Protein AF-A0A3D1UBB8-F1 (afdb_monomer_lite)

Structure (mmCIF, N/CA/C/O backbone):
data_AF-A0A3D1UBB8-F1
#
_entry.id   AF-A0A3D1UBB8-F1
#
loop_
_atom_site.group_PDB
_atom_site.id
_atom_site.type_symbol
_atom_site.label_atom_id
_atom_site.label_alt_id
_atom_site.label_comp_id
_atom_site.label_asym_id
_atom_site.label_entity_id
_atom_site.label_seq_id
_atom_site.pdbx_PDB_ins_code
_atom_site.Cartn_x
_atom_site.Cartn_y
_atom_site.Cartn_z
_atom_site.occupancy
_atom_site.B_iso_or_equiv
_atom_site.auth_seq_id
_atom_site.auth_comp_id
_atom_site.auth_asym_id
_atom_site.auth_atom_id
_atom_site.pdbx_PDB_model_num
ATOM 1 N N . MET A 1 1 ? 11.678 -1.679 20.588 1.00 32.50 1 MET A N 1
ATOM 2 C CA . MET A 1 1 ? 11.379 -2.758 19.626 1.00 32.50 1 MET A CA 1
ATOM 3 C C . MET A 1 1 ? 9.867 -2.866 19.534 1.00 32.50 1 MET A C 1
ATOM 5 O O . MET A 1 1 ? 9.251 -3.330 20.477 1.00 32.50 1 MET A O 1
ATOM 9 N N . LEU A 1 2 ? 9.284 -2.320 18.473 1.00 38.62 2 LEU A N 1
ATOM 10 C CA . LEU A 1 2 ? 7.855 -2.323 18.130 1.00 38.62 2 LEU A CA 1
ATOM 11 C C . LEU A 1 2 ? 7.867 -2.782 16.659 1.00 38.62 2 LEU A C 1
ATOM 13 O O . LEU A 1 2 ? 8.593 -2.153 15.898 1.00 38.62 2 LEU A O 1
ATOM 17 N N . PHE A 1 3 ? 7.257 -3.839 16.133 1.00 49.62 3 PHE A N 1
ATOM 18 C CA . PHE A 1 3 ? 6.419 -4.955 16.569 1.00 49.62 3 PHE A CA 1
ATOM 19 C C . PHE A 1 3 ? 6.663 -6.087 15.542 1.00 49.62 3 PHE A C 1
ATOM 21 O O . PHE A 1 3 ? 7.122 -5.807 14.434 1.00 49.62 3 PHE A O 1
ATOM 28 N N . ALA A 1 4 ? 6.368 -7.350 15.860 1.00 52.12 4 ALA A N 1
ATOM 29 C CA . ALA A 1 4 ? 6.306 -8.401 14.840 1.00 52.12 4 ALA A CA 1
ATOM 30 C C . ALA A 1 4 ? 4.953 -8.292 14.114 1.00 52.12 4 ALA A C 1
ATOM 32 O O . ALA A 1 4 ? 3.946 -8.759 14.636 1.00 52.12 4 ALA A O 1
ATOM 33 N N . GLY A 1 5 ? 4.919 -7.614 12.963 1.00 70.00 5 GLY A N 1
ATOM 34 C CA . GLY A 1 5 ? 3.680 -7.366 12.225 1.00 70.00 5 GLY A CA 1
ATOM 35 C C . GLY A 1 5 ? 3.196 -8.572 11.419 1.00 70.00 5 GLY A C 1
ATOM 36 O O . GLY A 1 5 ? 3.991 -9.297 10.818 1.00 70.00 5 GLY A O 1
ATOM 37 N N . GLU A 1 6 ? 1.880 -8.791 11.388 1.00 92.88 6 GLU A N 1
ATOM 38 C CA . GLU A 1 6 ? 1.251 -9.786 10.511 1.00 92.88 6 GLU A CA 1
ATOM 39 C C . GLU A 1 6 ? 1.442 -9.358 9.047 1.00 92.88 6 GLU A C 1
ATOM 41 O O . GLU A 1 6 ? 1.037 -8.258 8.663 1.00 92.88 6 GLU A O 1
ATOM 46 N N . LYS A 1 7 ? 2.037 -10.233 8.224 1.00 95.38 7 LYS A N 1
ATOM 47 C CA . LYS A 1 7 ? 2.204 -10.004 6.782 1.00 95.38 7 LYS A CA 1
ATOM 48 C C . LYS A 1 7 ? 1.066 -10.640 5.992 1.00 95.38 7 LYS A C 1
ATOM 50 O O . LYS A 1 7 ? 0.840 -11.844 6.094 1.00 95.38 7 LYS A O 1
ATOM 55 N N . VAL A 1 8 ? 0.404 -9.845 5.156 1.00 97.44 8 VAL A N 1
ATOM 56 C CA . VAL A 1 8 ? -0.665 -10.283 4.246 1.00 97.44 8 VAL A CA 1
ATOM 57 C C . VAL A 1 8 ? -0.265 -9.937 2.814 1.00 97.44 8 VAL A C 1
ATOM 59 O O . VAL A 1 8 ? -0.190 -8.764 2.455 1.00 97.44 8 VAL A O 1
ATOM 62 N N . TYR A 1 9 ? 0.014 -10.947 1.989 1.00 98.06 9 TYR A N 1
ATOM 63 C CA . TYR A 1 9 ? 0.395 -10.744 0.587 1.00 98.06 9 TYR A CA 1
ATOM 64 C C . TYR A 1 9 ? -0.782 -10.246 -0.259 1.00 98.06 9 TYR A C 1
ATOM 66 O O . TYR A 1 9 ? -1.915 -10.693 -0.085 1.00 98.06 9 TYR A O 1
ATOM 74 N N . LEU A 1 10 ? -0.504 -9.327 -1.188 1.00 98.50 10 LEU A N 1
ATOM 75 C CA . LEU A 1 10 ? -1.538 -8.631 -1.963 1.00 98.50 10 LEU A CA 1
ATOM 76 C C . LEU A 1 10 ? -2.215 -9.506 -3.020 1.00 98.50 10 LEU A C 1
ATOM 78 O O . LEU A 1 10 ? -3.424 -9.412 -3.258 1.00 98.50 10 LEU A O 1
ATOM 82 N N . TRP A 1 11 ? -1.404 -10.322 -3.686 1.00 98.44 11 TRP A N 1
ATOM 83 C CA . TRP A 1 11 ? -1.784 -11.032 -4.897 1.00 98.44 11 TRP A CA 1
ATOM 84 C C . TRP A 1 11 ? -1.837 -12.537 -4.647 1.00 98.44 11 TRP A C 1
ATOM 86 O O . TRP A 1 11 ? -0.918 -13.081 -4.025 1.00 98.44 11 TRP A O 1
ATOM 96 N N . PRO A 1 12 ? -2.847 -13.243 -5.182 1.00 97.25 12 PRO A N 1
ATOM 97 C CA . PRO A 1 12 ? -2.800 -14.694 -5.254 1.00 97.25 12 PRO A CA 1
ATOM 98 C C . PRO A 1 12 ? -1.557 -15.164 -6.025 1.00 97.25 12 PRO A C 1
ATOM 100 O O . PRO A 1 12 ? -1.067 -14.485 -6.934 1.00 97.25 12 PRO A O 1
ATOM 103 N N . ALA A 1 13 ? -1.054 -16.350 -5.682 1.00 94.06 13 ALA A N 1
ATOM 104 C CA . ALA A 1 13 ? 0.141 -16.908 -6.309 1.00 94.06 13 ALA A CA 1
ATOM 105 C C . ALA A 1 13 ? 0.004 -16.953 -7.844 1.00 94.06 13 ALA A C 1
ATOM 107 O O . ALA A 1 13 ? -0.963 -17.492 -8.381 1.00 94.06 13 ALA A O 1
ATOM 108 N N . GLY A 1 14 ? 0.976 -16.365 -8.549 1.00 95.06 14 GLY A N 1
ATOM 109 C CA . GLY A 1 14 ? 1.004 -16.319 -10.016 1.00 95.06 14 GLY A CA 1
ATOM 110 C C . GLY A 1 14 ? -0.035 -15.395 -10.667 1.00 95.06 14 GLY A C 1
ATOM 111 O O . GLY A 1 14 ? -0.212 -15.462 -11.881 1.00 95.06 14 GLY A O 1
ATOM 112 N N . LYS A 1 15 ? -0.732 -14.553 -9.892 1.00 97.56 15 LYS A N 1
ATOM 113 C CA . LYS A 1 15 ? -1.775 -13.637 -10.389 1.00 97.56 15 LYS A CA 1
ATOM 114 C C . LYS A 1 15 ? -1.415 -12.151 -10.289 1.00 97.56 15 LYS A C 1
ATOM 116 O O . LYS A 1 15 ? -2.244 -11.312 -10.616 1.00 97.56 15 LYS A O 1
ATOM 121 N N . MET A 1 16 ? -0.204 -11.827 -9.838 1.00 97.88 16 ME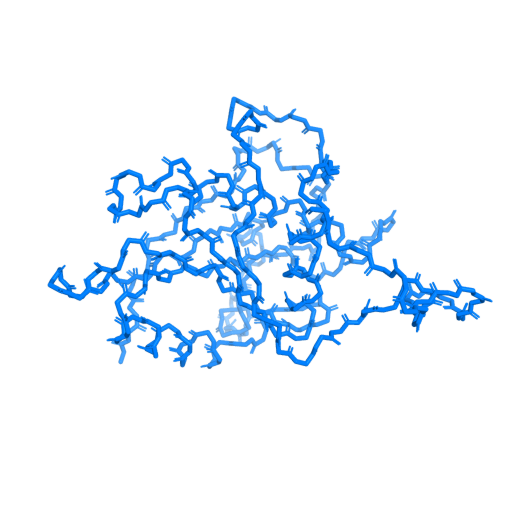T A N 1
ATOM 122 C CA . MET A 1 16 ? 0.282 -10.448 -9.763 1.00 97.88 16 MET A CA 1
ATOM 123 C C . MET A 1 16 ? 0.412 -9.847 -11.177 1.00 97.88 16 MET A C 1
ATOM 125 O O . MET A 1 16 ? 1.164 -10.409 -11.981 1.00 97.88 16 MET A O 1
ATOM 129 N N . PRO A 1 17 ? -0.294 -8.745 -11.496 1.00 97.94 17 PRO A N 1
ATOM 130 C CA . PRO A 1 17 ? -0.178 -8.070 -12.789 1.00 97.94 17 PRO A CA 1
ATOM 131 C C . PRO A 1 17 ? 1.222 -7.482 -12.967 1.00 97.94 17 PRO A C 1
ATOM 133 O O . PRO A 1 17 ? 1.893 -7.179 -11.982 1.00 97.94 17 PRO A O 1
ATOM 136 N N . ASP A 1 18 ? 1.679 -7.370 -14.215 1.00 97.81 18 ASP A N 1
ATOM 137 C CA . ASP A 1 18 ? 2.933 -6.694 -14.582 1.00 97.81 18 ASP A CA 1
ATOM 138 C C . ASP A 1 18 ? 4.154 -7.096 -13.732 1.00 97.81 18 ASP A C 1
ATOM 140 O O . ASP A 1 18 ? 5.036 -6.293 -13.425 1.00 97.81 18 ASP A O 1
ATOM 144 N N . ALA A 1 19 ? 4.209 -8.367 -13.319 1.00 97.75 19 ALA A N 1
ATOM 145 C CA . ALA A 1 19 ? 5.294 -8.894 -12.508 1.00 97.75 19 ALA A CA 1
ATOM 146 C C . ALA A 1 19 ? 6.618 -8.850 -13.285 1.00 97.75 19 ALA A C 1
ATOM 148 O O . ALA A 1 19 ? 6.750 -9.470 -14.342 1.00 97.75 19 ALA A O 1
ATOM 149 N N . GLN A 1 20 ? 7.621 -8.157 -12.739 1.00 97.88 20 GLN A N 1
ATOM 150 C CA . GLN A 1 20 ? 8.952 -8.084 -13.341 1.00 97.88 20 GLN A CA 1
ATOM 151 C C . GLN A 1 20 ? 10.013 -8.679 -12.403 1.00 97.88 20 GLN A C 1
ATOM 153 O O . GLN A 1 20 ? 10.036 -8.356 -11.214 1.00 97.88 20 GLN A O 1
ATOM 158 N N . PRO A 1 21 ? 10.927 -9.527 -12.911 1.00 96.62 21 PRO A N 1
ATOM 159 C CA . PRO A 1 21 ? 11.865 -10.284 -12.078 1.00 96.62 21 PRO A CA 1
ATOM 160 C C . PRO A 1 21 ? 12.901 -9.414 -11.355 1.00 96.62 21 PRO A C 1
ATOM 162 O O . PRO A 1 21 ? 13.512 -9.869 -10.393 1.00 96.62 21 PRO A O 1
ATOM 165 N N . HIS A 1 22 ? 13.125 -8.170 -11.794 1.00 97.44 22 HIS A N 1
ATOM 166 C CA . HIS A 1 22 ? 14.039 -7.250 -11.109 1.00 97.44 22 HIS A CA 1
ATOM 167 C C . HIS A 1 22 ? 13.395 -6.540 -9.912 1.00 97.44 22 HIS A C 1
ATOM 169 O O . HIS A 1 22 ? 14.124 -5.945 -9.123 1.00 97.44 22 HIS A O 1
ATOM 175 N N . GLN A 1 23 ? 12.068 -6.596 -9.767 1.00 98.56 23 GLN A N 1
ATOM 176 C CA . GLN A 1 23 ? 11.361 -5.960 -8.658 1.00 98.56 23 GLN A CA 1
ATOM 177 C C . GLN A 1 23 ? 11.328 -6.864 -7.423 1.00 98.56 23 GLN A C 1
ATOM 179 O O . GLN A 1 23 ? 11.289 -8.093 -7.506 1.00 98.56 23 GLN A O 1
ATOM 184 N N . ILE A 1 24 ? 11.343 -6.226 -6.263 1.00 98.62 24 ILE A N 1
ATOM 185 C CA . ILE A 1 24 ? 11.155 -6.787 -4.933 1.00 98.62 24 ILE A CA 1
ATOM 186 C C . ILE A 1 24 ? 10.122 -5.950 -4.173 1.00 98.62 24 ILE A C 1
ATOM 188 O O . ILE A 1 24 ? 9.829 -4.808 -4.516 1.00 98.62 24 ILE A O 1
ATOM 192 N N . ALA A 1 25 ? 9.621 -6.505 -3.086 1.00 98.31 25 ALA A N 1
ATOM 193 C CA . ALA A 1 25 ? 8.866 -5.822 -2.061 1.00 98.31 25 ALA A CA 1
ATOM 194 C C . ALA A 1 25 ? 9.591 -6.027 -0.729 1.00 98.31 25 ALA A C 1
ATOM 196 O O . ALA A 1 25 ? 9.385 -7.008 -0.011 1.00 98.31 25 ALA A O 1
ATOM 197 N N . ALA A 1 26 ? 10.495 -5.104 -0.420 1.00 98.19 26 ALA A N 1
ATOM 198 C CA . ALA A 1 26 ? 11.205 -5.074 0.846 1.00 98.19 26 ALA A CA 1
ATOM 199 C C . ALA A 1 26 ? 11.593 -3.637 1.194 1.00 98.19 26 ALA A C 1
ATOM 201 O O . ALA A 1 26 ? 11.950 -2.842 0.323 1.00 98.19 26 ALA A O 1
ATOM 202 N N . MET A 1 27 ? 11.542 -3.330 2.486 1.00 98.12 27 MET A N 1
ATOM 203 C CA . MET A 1 27 ? 12.120 -2.111 3.038 1.00 98.12 27 MET A CA 1
ATOM 204 C C . MET A 1 27 ? 13.656 -2.199 3.009 1.00 98.12 27 MET A C 1
ATOM 206 O O . MET A 1 27 ? 14.224 -3.294 2.988 1.00 98.12 27 MET A O 1
ATOM 210 N N . THR A 1 28 ? 14.356 -1.062 2.982 1.00 97.56 28 THR A N 1
ATOM 211 C CA . THR A 1 28 ? 15.826 -1.043 2.830 1.00 97.56 28 THR A CA 1
ATOM 212 C C . THR A 1 28 ? 16.591 -1.668 3.996 1.00 97.56 28 THR A C 1
ATOM 214 O O . THR A 1 28 ? 17.723 -2.104 3.806 1.00 97.56 28 THR A O 1
ATOM 217 N N . ASP A 1 29 ? 16.007 -1.723 5.192 1.00 96.31 29 ASP A N 1
ATOM 218 C CA . ASP A 1 29 ? 16.591 -2.425 6.341 1.00 96.31 29 ASP A CA 1
ATOM 219 C C . ASP A 1 29 ? 16.592 -3.949 6.163 1.00 96.31 29 ASP A C 1
ATOM 221 O O . ASP A 1 29 ? 17.484 -4.614 6.682 1.00 96.31 29 ASP A O 1
ATOM 225 N N . GLU A 1 30 ? 15.638 -4.499 5.410 1.00 96.56 30 GLU A N 1
ATOM 226 C CA . GLU A 1 30 ? 15.622 -5.905 5.000 1.00 96.56 30 GLU A CA 1
ATOM 227 C C . GLU A 1 30 ? 16.500 -6.127 3.763 1.00 96.56 30 GLU A C 1
ATOM 229 O O . GLU A 1 30 ? 17.399 -6.967 3.782 1.00 96.56 30 GLU A O 1
ATOM 234 N N . ALA A 1 31 ? 16.296 -5.330 2.709 1.00 96.56 31 ALA A N 1
ATOM 235 C CA . ALA A 1 31 ? 17.020 -5.465 1.442 1.00 96.56 31 ALA A CA 1
ATOM 236 C C . ALA A 1 31 ? 18.535 -5.220 1.575 1.00 96.56 31 ALA A C 1
ATOM 238 O O . ALA A 1 31 ? 19.319 -5.712 0.766 1.00 96.56 31 ALA A O 1
ATOM 239 N N . GLY A 1 32 ? 18.955 -4.465 2.594 1.00 95.25 32 GLY A N 1
ATOM 240 C CA . GLY A 1 32 ? 20.359 -4.191 2.896 1.00 95.25 32 GLY A CA 1
ATOM 241 C C . GLY A 1 32 ? 21.071 -5.276 3.713 1.00 95.25 32 GLY A C 1
ATOM 242 O O . GLY A 1 32 ? 22.269 -5.138 3.965 1.00 95.25 32 GLY A O 1
ATOM 243 N N . LYS A 1 33 ? 20.382 -6.337 4.159 1.00 96.69 33 LYS A N 1
ATOM 244 C CA . LYS A 1 33 ? 20.998 -7.385 4.992 1.00 96.69 33 LYS A CA 1
ATOM 245 C C . LYS A 1 33 ? 21.969 -8.260 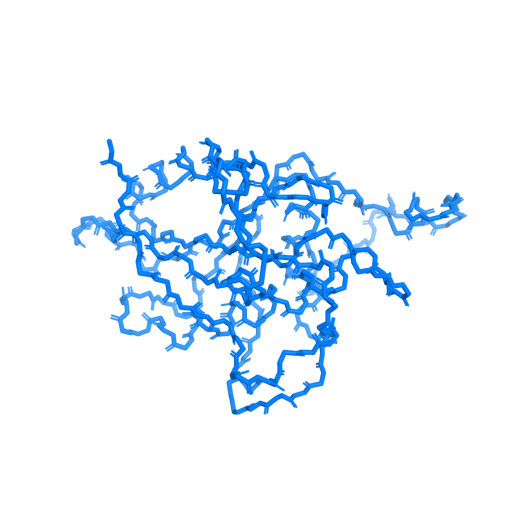4.188 1.00 96.69 33 LYS A C 1
ATOM 247 O O . LYS A 1 33 ? 21.666 -8.643 3.055 1.00 96.69 33 LYS A O 1
ATOM 252 N N . PRO A 1 34 ? 23.114 -8.665 4.775 1.00 97.12 34 PRO A N 1
ATOM 253 C CA . PRO A 1 34 ? 23.970 -9.683 4.177 1.00 97.12 34 PRO A CA 1
ATOM 254 C C . PRO A 1 34 ? 23.187 -10.969 3.897 1.00 97.12 34 PRO A C 1
ATOM 256 O O . PRO A 1 34 ? 22.493 -11.482 4.773 1.00 97.12 34 PRO A O 1
ATOM 259 N N . GLY A 1 35 ? 23.313 -11.497 2.679 1.00 95.62 35 GLY A N 1
ATOM 260 C CA . GLY A 1 35 ? 22.606 -12.712 2.268 1.00 95.62 35 GLY A CA 1
ATOM 261 C C . GLY A 1 35 ? 21.136 -12.506 1.890 1.00 95.62 35 GLY A C 1
ATOM 262 O O . GLY A 1 35 ? 20.429 -13.501 1.753 1.00 95.62 35 GLY A O 1
ATOM 263 N N . PHE A 1 36 ? 20.677 -11.261 1.703 1.00 97.12 36 PHE A N 1
ATOM 264 C CA . PHE A 1 36 ? 19.346 -10.975 1.166 1.00 97.12 36 PHE A CA 1
ATOM 265 C C . PHE A 1 36 ? 19.108 -11.713 -0.161 1.00 97.12 36 PHE A C 1
ATOM 267 O O . PHE A 1 36 ? 19.914 -11.637 -1.093 1.00 97.12 36 PHE A O 1
ATOM 274 N N . LYS A 1 37 ? 17.978 -12.418 -0.255 1.00 96.81 37 LYS A N 1
ATOM 275 C CA . LYS A 1 37 ? 17.596 -13.206 -1.429 1.00 96.81 37 LYS A CA 1
ATOM 276 C C . LYS A 1 37 ? 16.391 -12.582 -2.107 1.00 96.81 37 LYS A C 1
ATOM 278 O O . LYS A 1 37 ? 15.254 -12.847 -1.738 1.00 96.81 37 LYS A O 1
ATOM 283 N N . ALA A 1 38 ? 16.638 -11.793 -3.144 1.00 95.56 38 ALA A N 1
ATOM 284 C CA . ALA A 1 38 ? 15.592 -11.053 -3.845 1.00 95.56 38 ALA A CA 1
ATOM 285 C C . ALA A 1 38 ? 14.406 -11.927 -4.322 1.00 95.56 38 ALA A C 1
ATOM 287 O O . ALA A 1 38 ? 13.265 -11.468 -4.304 1.00 95.56 38 ALA A O 1
ATOM 288 N N . ASP A 1 39 ? 14.648 -13.192 -4.686 1.00 95.38 39 ASP A N 1
ATOM 289 C CA . ASP A 1 39 ? 13.601 -14.131 -5.124 1.00 95.38 39 ASP A CA 1
ATOM 290 C C . ASP A 1 39 ? 12.589 -14.501 -4.030 1.00 95.38 39 ASP A C 1
ATOM 292 O O . ASP A 1 39 ? 11.443 -14.817 -4.344 1.00 95.38 39 ASP A O 1
ATOM 296 N N . GLU A 1 40 ? 12.964 -14.399 -2.754 1.00 95.94 40 GLU A N 1
ATOM 297 C CA . GLU A 1 40 ? 12.063 -14.640 -1.618 1.00 95.94 40 GLU A CA 1
ATOM 298 C C . GLU A 1 40 ? 11.187 -13.405 -1.305 1.00 95.94 40 GLU A C 1
ATOM 300 O O . GLU A 1 40 ? 10.253 -13.486 -0.512 1.00 95.94 40 GLU A O 1
ATOM 305 N N . HIS A 1 41 ? 11.437 -12.270 -1.972 1.00 97.12 41 HIS A N 1
ATOM 306 C CA . HIS A 1 41 ? 10.782 -10.983 -1.721 1.00 97.12 41 HIS A CA 1
ATOM 307 C C . HIS A 1 41 ? 10.108 -10.404 -2.970 1.00 97.12 41 HIS A C 1
ATOM 309 O O . HIS A 1 41 ? 10.062 -9.192 -3.137 1.00 97.12 41 HIS A O 1
ATOM 315 N N . ARG A 1 42 ? 9.587 -11.233 -3.883 1.00 96.81 42 ARG A N 1
ATOM 316 C CA . ARG A 1 42 ? 8.914 -10.743 -5.108 1.00 96.81 42 ARG A CA 1
ATOM 317 C C . ARG A 1 42 ? 7.488 -10.245 -4.876 1.00 96.81 42 ARG A C 1
ATOM 319 O O . ARG A 1 42 ? 7.011 -9.404 -5.632 1.00 96.81 42 ARG A O 1
ATOM 326 N N . ALA A 1 43 ? 6.802 -10.787 -3.872 1.00 97.75 43 ALA A N 1
ATOM 327 C CA . ALA A 1 43 ? 5.390 -10.517 -3.638 1.00 97.75 43 ALA A CA 1
ATOM 328 C C . ALA A 1 43 ? 5.201 -9.322 -2.682 1.00 97.75 43 ALA A C 1
ATOM 330 O O . ALA A 1 43 ? 5.688 -9.384 -1.551 1.00 97.75 43 ALA A O 1
ATOM 331 N N . PRO A 1 44 ? 4.483 -8.260 -3.091 1.00 98.62 44 PRO A N 1
ATOM 332 C CA . PRO A 1 44 ? 4.136 -7.148 -2.217 1.00 98.62 44 PRO A CA 1
ATOM 333 C C . PRO A 1 44 ? 3.136 -7.574 -1.146 1.00 98.62 44 PRO A C 1
ATOM 335 O O . PRO A 1 44 ? 2.319 -8.480 -1.348 1.00 98.62 44 PRO A O 1
ATOM 338 N N . TYR A 1 45 ? 3.214 -6.920 0.009 1.00 98.69 45 TYR A N 1
ATOM 339 C CA . TYR A 1 45 ? 2.418 -7.267 1.183 1.00 98.69 45 TYR A CA 1
ATOM 340 C C . TYR A 1 45 ? 2.033 -6.041 2.009 1.00 98.69 45 TYR A C 1
ATOM 342 O O . TYR A 1 45 ? 2.688 -4.998 1.983 1.00 98.69 45 TYR A O 1
ATOM 350 N N . LEU A 1 46 ? 0.958 -6.210 2.771 1.00 98.69 46 LEU A N 1
ATOM 351 C CA . LEU A 1 46 ? 0.621 -5.385 3.917 1.00 98.69 46 LEU A CA 1
ATOM 352 C C . LEU A 1 46 ? 1.332 -5.935 5.149 1.00 98.69 46 LEU A C 1
ATOM 354 O O . LEU A 1 46 ? 1.288 -7.137 5.402 1.00 98.69 46 LEU A O 1
ATOM 358 N N . GLU A 1 47 ? 1.947 -5.057 5.926 1.00 97.94 47 GLU A N 1
ATOM 359 C CA . GLU A 1 47 ? 2.488 -5.359 7.247 1.00 97.94 47 GLU A CA 1
ATOM 360 C C . GLU A 1 47 ? 1.659 -4.620 8.296 1.00 97.94 47 GLU A C 1
ATOM 362 O O . GLU A 1 47 ? 1.712 -3.393 8.414 1.00 97.94 47 GLU A O 1
ATOM 367 N N . TRP A 1 48 ? 0.837 -5.369 9.026 1.00 97.94 48 TRP A N 1
ATOM 368 C CA . TRP A 1 48 ? -0.031 -4.817 10.058 1.00 97.94 48 TRP A CA 1
ATOM 369 C C . TRP A 1 48 ? 0.738 -4.601 11.350 1.00 97.94 48 TRP A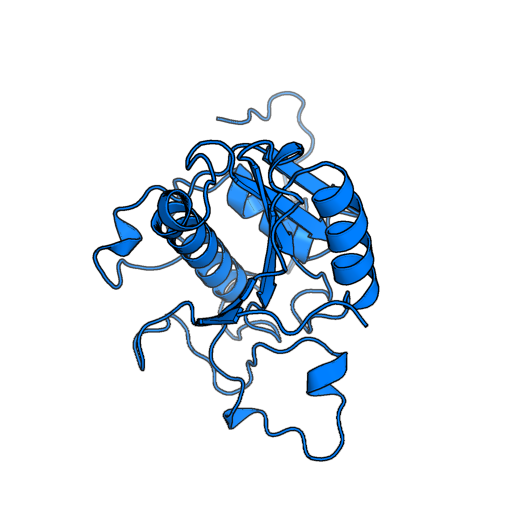 C 1
ATOM 371 O O . TRP A 1 48 ? 1.368 -5.524 11.862 1.00 97.94 48 TRP A O 1
ATOM 381 N N . PHE A 1 49 ? 0.628 -3.401 11.911 1.00 97.25 49 PHE A N 1
ATOM 382 C CA . PHE A 1 49 ? 1.148 -3.111 13.243 1.00 97.25 49 PHE A CA 1
ATOM 383 C C . PHE A 1 49 ? 0.120 -3.439 14.321 1.00 97.25 49 PHE A C 1
ATOM 385 O O . PHE A 1 49 ? -1.080 -3.546 14.047 1.00 97.25 49 PHE A O 1
ATOM 392 N N . ASP A 1 50 ? 0.591 -3.548 15.562 1.00 95.06 50 ASP A N 1
ATOM 393 C CA . ASP A 1 50 ? -0.281 -3.776 16.707 1.00 95.06 50 ASP A CA 1
ATOM 394 C C . ASP A 1 50 ? -1.387 -2.711 16.783 1.00 95.06 50 ASP A C 1
ATOM 396 O O . ASP A 1 50 ? -1.136 -1.518 16.556 1.00 95.06 50 ASP A O 1
ATOM 400 N N . PRO A 1 51 ? -2.626 -3.128 17.092 1.00 95.81 51 PRO A N 1
ATOM 401 C CA . PRO A 1 51 ? -3.739 -2.207 17.165 1.00 95.81 51 PRO A CA 1
ATOM 402 C C . PRO A 1 51 ? -3.582 -1.239 18.340 1.00 95.81 51 PRO A C 1
ATOM 404 O O . PRO A 1 51 ? -3.005 -1.597 19.372 1.00 95.81 51 PRO A O 1
ATOM 407 N N . PRO A 1 52 ? -4.186 -0.041 18.256 1.00 97.00 52 PRO A N 1
ATOM 408 C CA . PRO A 1 52 ? -4.298 0.844 19.403 1.00 97.00 52 PRO A CA 1
ATOM 409 C C . PRO A 1 52 ? -4.981 0.160 20.589 1.00 97.00 52 PRO A C 1
ATOM 411 O O . PRO A 1 52 ? -5.791 -0.768 20.421 1.00 97.00 52 PRO A O 1
ATOM 414 N N . ALA A 1 53 ? -4.702 0.684 21.786 1.00 96.31 53 ALA A N 1
ATOM 415 C CA . ALA A 1 53 ? -5.413 0.315 23.004 1.00 96.31 53 ALA A CA 1
ATOM 416 C C . ALA A 1 53 ? -6.929 0.413 22.772 1.00 96.31 53 ALA A C 1
ATOM 418 O O . ALA A 1 53 ? -7.397 1.356 22.128 1.00 96.31 53 ALA A O 1
ATOM 419 N N . ALA A 1 54 ? -7.679 -0.592 23.227 1.00 96.38 54 ALA A N 1
ATOM 420 C CA . ALA A 1 54 ? -9.075 -0.791 22.838 1.00 96.38 54 ALA A CA 1
ATOM 421 C C . ALA A 1 54 ? -9.945 0.446 23.114 1.00 96.38 54 ALA A C 1
ATOM 423 O O . ALA A 1 54 ? -10.756 0.827 22.276 1.00 96.38 54 ALA A O 1
ATOM 424 N N . GLU A 1 55 ? -9.705 1.114 24.238 1.00 96.62 55 GLU A N 1
ATOM 425 C CA . GLU A 1 55 ? -10.383 2.325 24.696 1.00 96.62 55 GLU A CA 1
ATOM 426 C C . GLU A 1 55 ? -10.058 3.586 23.878 1.00 96.62 55 GLU A C 1
ATOM 428 O O . GLU A 1 55 ? -10.777 4.578 23.971 1.00 96.62 55 GLU A O 1
ATOM 433 N N . LYS A 1 56 ? -8.992 3.558 23.070 1.00 96.81 56 LYS A N 1
ATOM 434 C CA . LYS A 1 56 ? -8.591 4.664 22.187 1.00 96.81 56 LYS A CA 1
ATOM 435 C C . LYS A 1 56 ? -9.004 4.455 20.735 1.00 96.81 56 LYS A C 1
ATOM 437 O O . LYS A 1 56 ? -8.868 5.381 19.941 1.00 96.81 56 LYS A O 1
ATOM 442 N N . ARG A 1 57 ? -9.445 3.251 20.351 1.00 98.00 57 ARG A N 1
ATOM 443 C CA . ARG A 1 57 ? -9.685 2.908 18.942 1.00 98.00 57 ARG A CA 1
ATOM 444 C C . ARG A 1 57 ? -10.732 3.831 18.334 1.00 98.00 57 ARG A C 1
ATOM 446 O O . ARG A 1 57 ? -11.895 3.826 18.717 1.00 98.00 57 ARG A O 1
ATOM 453 N N . THR A 1 58 ? -10.306 4.581 17.329 1.00 98.38 58 THR A N 1
ATOM 454 C CA . THR A 1 58 ? -11.167 5.508 16.587 1.00 98.38 58 THR A CA 1
ATOM 455 C C . THR A 1 58 ? -11.989 4.809 15.506 1.00 98.38 58 THR A C 1
ATOM 457 O O . THR A 1 58 ? -12.905 5.417 14.959 1.00 98.38 58 THR A O 1
ATOM 460 N N . GLY A 1 59 ? -11.638 3.565 15.164 1.00 98.25 59 GLY A N 1
ATOM 461 C CA . GLY A 1 59 ? -12.147 2.852 13.993 1.00 98.25 59 GLY A CA 1
ATOM 462 C C . GLY A 1 59 ? -11.480 3.271 12.678 1.00 98.25 59 GLY A C 1
ATOM 463 O O . GLY A 1 59 ? -11.839 2.739 11.638 1.00 98.25 59 GLY A O 1
ATOM 464 N N . ALA A 1 60 ? -10.517 4.197 12.693 1.00 98.69 60 ALA A N 1
ATOM 465 C CA . ALA A 1 60 ? -9.793 4.604 11.493 1.00 98.69 60 ALA A CA 1
ATOM 466 C C . ALA A 1 60 ? -8.548 3.742 11.241 1.00 98.69 60 ALA A C 1
ATOM 468 O O . ALA A 1 60 ? -7.906 3.263 12.183 1.00 98.69 60 ALA A O 1
ATOM 469 N N . CYS A 1 61 ? -8.172 3.612 9.968 1.00 98.81 61 CYS A N 1
ATOM 470 C CA . CYS A 1 61 ? -6.929 2.986 9.538 1.00 98.81 61 CYS A CA 1
ATOM 471 C C . CYS A 1 61 ? -6.109 3.917 8.638 1.00 98.81 61 CYS A C 1
ATOM 473 O O . CYS A 1 61 ? -6.664 4.622 7.797 1.00 98.81 61 CYS A O 1
ATOM 475 N N . MET A 1 62 ? -4.788 3.906 8.814 1.00 98.75 62 MET A N 1
ATOM 476 C CA . MET A 1 62 ? -3.829 4.595 7.960 1.00 98.75 62 MET A CA 1
ATOM 477 C C . MET A 1 62 ? -2.912 3.583 7.267 1.00 98.75 62 MET A C 1
ATOM 479 O O . MET A 1 62 ? -2.176 2.850 7.933 1.00 98.75 62 MET A O 1
ATOM 483 N N . ILE A 1 63 ? -2.930 3.583 5.935 1.00 98.88 63 ILE A N 1
ATOM 484 C CA . ILE A 1 63 ? -1.966 2.858 5.105 1.00 98.88 63 ILE A CA 1
ATOM 485 C C . ILE A 1 63 ? -0.735 3.747 4.921 1.00 98.88 63 ILE A C 1
ATOM 487 O O . ILE A 1 63 ? -0.833 4.864 4.413 1.00 98.88 63 ILE A O 1
ATOM 491 N N . LEU A 1 64 ? 0.423 3.265 5.349 1.00 98.81 64 LEU A N 1
ATOM 492 C CA . LEU A 1 64 ? 1.679 4.001 5.307 1.00 98.81 64 LEU A CA 1
ATOM 493 C C . LEU A 1 64 ? 2.466 3.620 4.052 1.00 98.81 64 LEU A C 1
ATOM 495 O O . LEU A 1 64 ? 2.616 2.437 3.747 1.00 98.81 64 LEU A O 1
ATOM 499 N N . LEU A 1 65 ? 2.949 4.630 3.330 1.00 98.81 65 LEU A N 1
ATOM 500 C CA . LEU A 1 65 ? 3.615 4.489 2.039 1.00 98.81 65 LEU A CA 1
ATOM 501 C C . LEU A 1 65 ? 5.019 5.091 2.112 1.00 98.81 65 LEU A C 1
ATOM 503 O O . LEU A 1 65 ? 5.188 6.309 2.235 1.00 98.81 65 LEU A O 1
ATOM 507 N N . SER A 1 66 ? 6.034 4.237 2.004 1.00 98.62 66 SER A N 1
ATOM 508 C CA . SER A 1 66 ? 7.418 4.694 1.872 1.00 98.62 66 SER A CA 1
ATOM 509 C C . SER A 1 66 ? 7.603 5.514 0.594 1.00 98.62 66 SER A C 1
ATOM 511 O O . SER A 1 66 ? 6.948 5.278 -0.414 1.00 98.62 66 SER A O 1
ATOM 513 N N . GLY A 1 67 ? 8.523 6.468 0.623 1.00 98.12 67 GLY A N 1
ATOM 514 C CA . GLY A 1 67 ? 9.161 7.058 -0.542 1.00 98.12 67 GLY A CA 1
ATOM 515 C C . GLY A 1 67 ? 10.340 6.215 -1.023 1.00 98.12 67 GLY A C 1
ATOM 516 O O . GLY A 1 67 ? 10.402 5.014 -0.766 1.00 98.12 67 GLY A O 1
ATOM 517 N N . GLY A 1 68 ? 11.275 6.865 -1.725 1.00 97.00 68 GLY A N 1
ATOM 518 C CA . GLY A 1 68 ? 12.425 6.215 -2.371 1.00 97.00 68 GLY A CA 1
ATOM 519 C C . GLY A 1 68 ? 12.372 6.239 -3.901 1.00 97.00 68 GLY A C 1
ATOM 520 O O . GLY A 1 68 ? 12.908 5.353 -4.557 1.00 97.00 68 GLY A O 1
ATOM 521 N N . ALA A 1 69 ? 11.705 7.244 -4.487 1.00 94.62 69 ALA A N 1
ATOM 522 C CA . ALA A 1 69 ? 11.635 7.481 -5.936 1.00 94.62 69 ALA A CA 1
ATOM 523 C C . ALA A 1 69 ? 11.059 6.315 -6.775 1.00 94.62 69 ALA A C 1
ATOM 525 O O . ALA A 1 69 ? 11.275 6.279 -7.988 1.00 94.62 69 ALA A O 1
ATOM 526 N N . TYR A 1 70 ? 10.340 5.379 -6.141 1.00 96.44 70 TYR A N 1
ATOM 527 C CA . TYR A 1 70 ? 9.969 4.059 -6.682 1.00 96.44 70 TYR A CA 1
ATOM 528 C C . TYR A 1 70 ? 11.157 3.128 -6.988 1.00 96.44 70 TYR A C 1
ATOM 530 O O . TYR A 1 70 ? 10.960 2.058 -7.552 1.00 96.44 70 TYR A O 1
ATOM 538 N N . GLU A 1 71 ? 12.378 3.499 -6.605 1.00 97.19 71 GLU A N 1
ATOM 539 C CA . GLU A 1 71 ? 13.586 2.677 -6.757 1.00 97.19 71 GLU A CA 1
ATOM 540 C C . GLU A 1 71 ? 13.808 1.752 -5.552 1.00 97.19 71 GLU A C 1
ATOM 542 O O . GLU A 1 71 ? 14.313 0.643 -5.698 1.00 97.19 71 GLU A O 1
ATOM 547 N N . CYS A 1 72 ? 13.403 2.188 -4.360 1.00 98.06 72 CYS A N 1
ATOM 548 C CA . CYS A 1 72 ? 13.433 1.401 -3.129 1.00 98.06 72 CYS A CA 1
ATOM 549 C C . CYS A 1 72 ? 12.374 1.911 -2.142 1.00 98.06 72 CYS A C 1
ATOM 551 O O . CYS A 1 72 ? 11.705 2.908 -2.420 1.00 98.06 72 CYS A O 1
ATOM 553 N N . LEU A 1 73 ? 12.250 1.249 -0.986 1.00 98.56 73 LEU A N 1
ATOM 554 C CA . LEU A 1 73 ? 11.425 1.697 0.138 1.00 98.56 73 LEU A CA 1
ATOM 555 C C . LEU A 1 73 ? 12.315 2.063 1.338 1.00 98.56 73 LEU A C 1
ATOM 557 O O . LEU A 1 73 ? 12.666 1.209 2.156 1.00 98.56 73 LEU A O 1
ATOM 561 N N . CYS A 1 74 ? 12.744 3.324 1.407 1.00 97.81 74 CYS A N 1
ATOM 562 C CA . CYS A 1 74 ? 13.802 3.774 2.320 1.00 97.81 74 CYS A CA 1
ATOM 563 C C . CYS A 1 74 ? 13.327 4.337 3.669 1.00 97.81 74 CYS A C 1
ATOM 565 O O . CYS A 1 74 ? 14.149 4.680 4.517 1.00 97.81 74 CYS A O 1
ATOM 567 N N . ASP A 1 75 ? 12.020 4.453 3.893 1.00 97.81 75 ASP A N 1
ATOM 568 C CA . ASP A 1 75 ? 11.467 5.257 4.987 1.00 97.81 75 ASP A CA 1
ATOM 569 C C . ASP A 1 75 ? 11.198 4.477 6.286 1.00 97.81 75 ASP A C 1
ATOM 571 O O . ASP A 1 75 ? 10.295 4.824 7.043 1.00 97.81 75 ASP A O 1
ATOM 575 N N . VAL A 1 76 ? 12.000 3.450 6.595 1.00 96.88 76 VAL A N 1
ATOM 576 C CA . VAL A 1 76 ? 11.835 2.578 7.784 1.00 96.88 76 VAL A CA 1
ATOM 577 C C . VAL A 1 76 ? 11.595 3.388 9.066 1.00 96.88 76 VAL A C 1
ATOM 579 O O . VAL A 1 76 ? 10.638 3.138 9.798 1.00 96.88 76 VAL A O 1
ATOM 582 N N . GLY A 1 77 ? 12.421 4.412 9.311 1.00 96.31 77 GLY A N 1
ATOM 583 C CA . GLY A 1 77 ? 12.283 5.282 10.481 1.00 96.31 77 GLY A CA 1
ATOM 584 C C . GLY A 1 77 ? 11.026 6.161 10.458 1.00 96.31 77 GLY A C 1
ATOM 585 O O . GLY A 1 77 ? 10.386 6.335 11.495 1.00 96.31 77 GLY A O 1
ATOM 586 N N . HIS A 1 78 ? 10.627 6.690 9.296 1.00 95.38 78 HIS A N 1
ATOM 587 C CA . HIS A 1 78 ? 9.393 7.477 9.181 1.00 95.38 78 HIS A CA 1
ATOM 588 C C . HIS A 1 78 ? 8.156 6.606 9.415 1.00 95.38 78 HIS A C 1
ATOM 590 O O . HIS A 1 78 ? 7.289 7.002 10.188 1.00 95.38 78 HIS A O 1
ATOM 596 N N . ILE A 1 79 ? 8.110 5.400 8.838 1.00 97.56 79 ILE A N 1
ATOM 597 C CA . ILE A 1 79 ? 7.019 4.438 9.045 1.00 97.56 79 ILE A CA 1
ATOM 598 C C . ILE A 1 79 ? 6.879 4.090 10.532 1.00 97.56 79 ILE A C 1
ATOM 600 O O . ILE A 1 79 ? 5.770 4.123 11.066 1.00 97.56 79 ILE A O 1
ATOM 604 N N . GLN A 1 80 ? 7.988 3.823 11.233 1.00 96.50 80 GLN A N 1
ATOM 605 C CA . GLN A 1 80 ? 7.975 3.554 12.677 1.00 96.50 80 GLN A CA 1
ATOM 606 C C . GLN A 1 80 ? 7.463 4.753 13.488 1.00 96.50 80 GLN A C 1
ATOM 608 O O . GLN A 1 80 ? 6.626 4.589 14.379 1.00 96.50 80 GLN A O 1
ATOM 613 N N . ASN A 1 81 ? 7.925 5.964 13.168 1.00 97.50 81 ASN A N 1
ATOM 614 C CA . ASN A 1 81 ? 7.511 7.181 13.865 1.00 97.50 81 ASN A CA 1
ATOM 615 C C . ASN A 1 81 ? 6.027 7.503 13.635 1.00 97.50 81 ASN A C 1
ATOM 617 O O . ASN A 1 81 ? 5.314 7.809 14.593 1.00 97.50 81 ASN A O 1
ATOM 621 N N . TRP A 1 82 ? 5.545 7.394 12.395 1.00 97.75 82 TRP A N 1
ATOM 622 C CA . TRP A 1 82 ? 4.132 7.579 12.065 1.00 97.75 82 TRP A CA 1
ATOM 623 C C . TRP A 1 82 ? 3.259 6.529 12.731 1.00 97.75 82 TRP A C 1
ATOM 625 O O . TRP A 1 82 ? 2.259 6.893 13.342 1.00 97.75 82 TRP A O 1
ATOM 635 N N . THR A 1 83 ? 3.669 5.259 12.693 1.00 97.94 83 THR A N 1
ATOM 636 C CA . THR A 1 83 ? 2.964 4.169 13.378 1.00 97.94 83 THR A CA 1
ATOM 637 C C . THR A 1 83 ? 2.799 4.484 14.855 1.00 97.94 83 THR A C 1
ATOM 639 O O . THR A 1 83 ? 1.686 4.451 15.367 1.00 97.94 83 THR A O 1
ATOM 642 N N . LYS A 1 84 ? 3.884 4.861 15.544 1.00 97.50 84 LYS A N 1
ATOM 643 C CA . LYS A 1 84 ? 3.824 5.221 16.963 1.00 97.50 84 LYS A CA 1
ATOM 644 C C . LYS A 1 84 ? 2.834 6.363 17.214 1.00 97.50 84 LYS A C 1
ATOM 646 O O . LYS A 1 84 ? 1.930 6.212 18.030 1.00 97.50 84 LYS A O 1
ATOM 651 N N . MET A 1 85 ? 2.986 7.476 16.496 1.00 98.00 85 MET A N 1
ATOM 652 C CA . MET A 1 85 ? 2.153 8.671 16.666 1.00 98.00 85 MET A CA 1
ATOM 653 C C . MET A 1 85 ? 0.664 8.389 16.407 1.00 98.00 85 MET A C 1
ATOM 655 O O . MET A 1 85 ? -0.198 8.801 17.180 1.00 98.00 85 MET A O 1
ATOM 659 N N . LEU A 1 86 ? 0.350 7.683 15.321 1.00 98.19 86 LEU A N 1
ATOM 660 C CA . LEU A 1 86 ? -1.022 7.381 14.913 1.00 98.19 86 LEU A CA 1
ATOM 661 C C . LEU A 1 86 ? -1.668 6.338 15.833 1.00 98.19 86 LEU A C 1
ATOM 663 O O . LEU A 1 86 ? -2.821 6.510 16.229 1.00 98.19 86 LEU A O 1
ATOM 667 N N . THR A 1 87 ? -0.925 5.308 16.245 1.00 98.00 87 THR A N 1
ATOM 668 C CA . THR A 1 87 ? -1.413 4.314 17.209 1.00 98.00 87 THR A CA 1
ATOM 669 C C . THR A 1 87 ? -1.678 4.950 18.577 1.00 98.00 87 THR A C 1
ATOM 671 O O . THR A 1 87 ? -2.703 4.660 19.196 1.00 98.00 87 THR A O 1
ATOM 674 N N . GLU A 1 88 ? -0.827 5.875 19.040 1.00 97.62 88 GLU A N 1
ATOM 675 C CA . GLU A 1 88 ? -1.068 6.662 20.263 1.00 97.62 88 GLU A CA 1
ATOM 676 C C . GLU A 1 88 ? -2.347 7.513 20.170 1.00 97.62 88 GLU A C 1
ATOM 678 O O . GLU A 1 88 ? -3.052 7.667 21.176 1.00 97.62 88 GLU A O 1
ATOM 683 N N . ALA A 1 89 ? -2.673 7.993 18.965 1.00 98.06 89 ALA A N 1
ATOM 684 C CA . ALA A 1 89 ? -3.900 8.716 18.633 1.00 98.06 89 ALA A CA 1
ATOM 685 C C . ALA A 1 89 ? -5.115 7.806 18.349 1.00 98.06 89 ALA A C 1
ATOM 687 O O . ALA A 1 89 ? -6.187 8.307 18.012 1.00 98.06 89 ALA A O 1
ATOM 688 N N . GLY A 1 90 ? -4.985 6.482 18.486 1.00 98.38 90 GLY A N 1
ATOM 689 C CA . GLY A 1 90 ? -6.111 5.563 18.321 1.00 98.38 90 GLY A CA 1
ATOM 690 C C . GLY A 1 90 ? -6.396 5.124 16.882 1.00 98.38 90 GLY A C 1
ATOM 691 O O . GLY A 1 90 ? -7.483 4.606 16.611 1.00 98.38 90 GLY A O 1
ATOM 692 N N . ILE A 1 91 ? -5.461 5.331 15.954 1.00 98.69 91 ILE A N 1
ATOM 693 C CA . ILE A 1 91 ? -5.584 4.970 14.535 1.00 98.69 91 ILE A CA 1
ATOM 694 C C . ILE A 1 91 ? -4.793 3.685 14.270 1.00 98.69 91 ILE A C 1
ATOM 696 O O . ILE A 1 91 ? -3.619 3.587 14.620 1.00 98.69 91 ILE A O 1
ATOM 700 N N . GLN A 1 92 ? -5.424 2.693 13.640 1.00 98.38 92 GLN A N 1
ATOM 701 C CA . GLN A 1 92 ? -4.744 1.466 13.221 1.00 98.38 92 GLN A CA 1
ATOM 702 C C . GLN A 1 92 ? -3.784 1.765 12.067 1.00 98.38 92 GLN A C 1
ATOM 704 O O . GLN A 1 92 ? -4.195 2.333 11.061 1.00 98.38 92 GLN A O 1
ATOM 709 N N . CYS A 1 93 ? -2.536 1.313 12.154 1.00 98.50 93 CYS A N 1
ATOM 710 C CA . CYS A 1 93 ? -1.572 1.473 11.065 1.00 98.50 93 CYS A CA 1
ATOM 711 C C . CYS A 1 93 ? -1.318 0.160 10.327 1.00 98.50 93 CYS A C 1
ATOM 713 O O . CYS A 1 93 ? -1.311 -0.918 10.931 1.00 98.50 93 CYS A O 1
ATOM 715 N N . VAL A 1 94 ? -1.057 0.269 9.030 1.00 98.69 94 VAL A N 1
ATOM 716 C CA . VAL A 1 94 ? -0.573 -0.823 8.185 1.00 98.69 94 VAL A CA 1
ATOM 717 C C . VAL A 1 94 ? 0.424 -0.258 7.181 1.00 98.69 94 VAL A C 1
ATOM 719 O O . VAL A 1 94 ? 0.163 0.769 6.564 1.00 98.69 94 VAL A O 1
ATOM 722 N N . ASN A 1 95 ? 1.586 -0.881 7.033 1.00 98.75 95 ASN A N 1
ATOM 723 C CA . ASN A 1 95 ? 2.578 -0.486 6.036 1.00 98.75 95 ASN A CA 1
ATOM 724 C C . ASN A 1 95 ? 2.320 -1.245 4.731 1.00 98.75 95 ASN A C 1
ATOM 726 O O . ASN A 1 95 ? 2.187 -2.469 4.752 1.00 98.75 95 ASN A O 1
ATOM 730 N N . LEU A 1 96 ? 2.260 -0.541 3.600 1.00 98.88 96 LEU A N 1
ATOM 731 C CA . LEU A 1 96 ? 2.273 -1.184 2.288 1.00 98.88 96 LEU A CA 1
ATOM 732 C C . LEU A 1 96 ? 3.712 -1.274 1.787 1.00 98.88 96 LEU A C 1
ATOM 734 O O . LEU A 1 96 ? 4.324 -0.277 1.400 1.00 98.88 96 LEU A O 1
ATOM 738 N N . VAL A 1 97 ? 4.213 -2.502 1.708 1.00 98.75 97 VAL A N 1
ATOM 739 C CA . VAL A 1 97 ? 5.487 -2.818 1.068 1.00 98.75 97 VAL A CA 1
ATOM 740 C C . VAL A 1 97 ? 5.203 -3.144 -0.401 1.00 98.75 97 VAL A C 1
ATOM 742 O O . VAL A 1 97 ? 4.958 -4.297 -0.759 1.00 98.75 97 VAL A O 1
ATOM 745 N N . TYR A 1 98 ? 5.163 -2.106 -1.241 1.00 98.75 98 TYR A N 1
ATOM 746 C CA . TYR A 1 98 ? 4.888 -2.212 -2.680 1.00 98.75 98 TYR A CA 1
ATOM 747 C C . TYR A 1 98 ? 6.145 -2.549 -3.504 1.00 98.75 98 TYR A C 1
ATOM 749 O O . TYR A 1 98 ? 7.278 -2.442 -3.025 1.00 98.75 98 TYR A O 1
ATOM 757 N N . ARG A 1 99 ? 5.953 -2.947 -4.768 1.00 98.62 99 ARG A N 1
ATOM 758 C CA . ARG A 1 99 ? 7.048 -3.302 -5.684 1.00 98.62 99 ARG A CA 1
ATOM 759 C C . ARG A 1 99 ? 7.962 -2.119 -6.023 1.00 98.62 99 ARG A C 1
ATOM 761 O O . ARG A 1 99 ? 7.514 -1.085 -6.514 1.00 98.62 99 ARG A O 1
ATOM 768 N N . SER A 1 100 ? 9.263 -2.324 -5.845 1.00 98.06 100 SER A N 1
ATOM 769 C CA . SER A 1 100 ? 10.365 -1.467 -6.308 1.00 98.06 100 SER A CA 1
ATOM 770 C C . SER A 1 100 ? 11.540 -2.359 -6.753 1.00 98.06 100 SER A C 1
ATOM 772 O O . SER A 1 100 ? 11.599 -3.503 -6.317 1.00 98.06 100 SER A O 1
ATOM 774 N N . PRO A 1 101 ? 12.484 -1.946 -7.613 1.00 98.38 101 PRO A N 1
ATOM 775 C CA . PRO A 1 101 ? 12.593 -0.659 -8.293 1.00 98.38 101 PRO A CA 1
ATOM 776 C C . PRO A 1 101 ? 11.504 -0.433 -9.350 1.00 98.38 101 PRO A C 1
ATOM 778 O O . PRO A 1 101 ? 10.596 -1.251 -9.508 1.00 98.38 101 PRO A O 1
ATOM 781 N N . ARG A 1 102 ? 11.589 0.668 -10.101 1.00 96.00 102 ARG A N 1
ATOM 782 C CA . ARG A 1 102 ? 10.597 1.035 -11.125 1.00 96.00 102 ARG A CA 1
ATOM 783 C C . ARG A 1 102 ? 10.365 -0.090 -12.137 1.00 96.00 102 ARG A C 1
ATOM 785 O O . ARG A 1 102 ? 11.319 -0.794 -12.494 1.00 96.00 102 ARG A O 1
ATOM 792 N N . PRO A 1 103 ? 9.139 -0.251 -12.657 1.00 94.56 103 PRO A N 1
ATOM 793 C CA . PRO A 1 103 ? 8.905 -1.173 -13.755 1.00 94.56 103 PRO A CA 1
ATOM 794 C C . PRO A 1 103 ? 9.606 -0.682 -15.028 1.00 94.56 103 PRO A C 1
ATOM 796 O O . PRO A 1 103 ? 9.796 0.517 -15.239 1.00 94.56 103 PRO A O 1
ATOM 799 N N . LYS A 1 104 ? 9.991 -1.613 -15.902 1.00 94.00 104 LYS A N 1
ATOM 800 C CA . LYS A 1 104 ? 10.512 -1.305 -17.240 1.00 94.00 104 LYS A CA 1
ATOM 801 C C . LYS A 1 104 ? 9.380 -1.381 -18.259 1.00 94.00 104 LYS A C 1
ATOM 803 O O . LYS A 1 104 ? 8.541 -2.273 -18.173 1.00 94.00 104 LYS A O 1
ATOM 808 N N . GLY A 1 105 ? 9.376 -0.466 -19.228 1.00 90.31 105 GLY A N 1
ATOM 809 C CA . GLY A 1 105 ? 8.370 -0.434 -20.302 1.00 90.31 105 GLY A CA 1
ATOM 810 C C . GLY A 1 105 ? 6.976 0.039 -19.873 1.00 90.31 105 GLY A C 1
ATOM 811 O O . GLY A 1 105 ? 6.054 -0.013 -20.677 1.00 90.31 105 GLY A O 1
ATOM 812 N N . LEU A 1 106 ? 6.831 0.515 -18.635 1.00 87.31 106 LEU A N 1
ATOM 813 C CA . LEU A 1 106 ? 5.595 1.036 -18.050 1.00 87.31 106 LEU A CA 1
ATOM 814 C C . LEU A 1 106 ? 5.875 2.397 -17.390 1.00 87.31 106 LEU A C 1
ATOM 816 O O . LEU A 1 106 ? 7.042 2.709 -17.120 1.00 87.31 106 LEU A O 1
ATOM 820 N N . PRO A 1 107 ? 4.843 3.205 -17.086 1.00 86.06 107 PRO A N 1
ATOM 821 C CA . PRO A 1 107 ? 5.005 4.365 -16.220 1.00 86.06 107 PRO A CA 1
ATOM 822 C C . PRO A 1 107 ? 5.695 3.982 -14.905 1.00 86.06 107 PRO A C 1
ATOM 824 O O . PRO A 1 107 ? 5.402 2.950 -14.306 1.00 86.06 107 PRO A O 1
ATOM 827 N N . ILE A 1 108 ? 6.597 4.837 -14.427 1.00 87.06 108 ILE A N 1
ATOM 828 C CA . ILE A 1 108 ? 7.473 4.575 -13.269 1.00 87.06 108 ILE A CA 1
ATOM 829 C C . ILE A 1 108 ? 6.751 4.190 -11.964 1.00 87.06 108 ILE A C 1
ATOM 831 O O . ILE A 1 108 ? 7.370 3.605 -11.081 1.00 87.06 108 ILE A O 1
ATOM 835 N N . TYR A 1 109 ? 5.467 4.527 -11.835 1.00 90.38 109 TYR A N 1
ATOM 836 C CA . TYR A 1 109 ? 4.628 4.267 -10.665 1.00 90.38 109 TYR A CA 1
ATOM 837 C C . TYR A 1 109 ? 3.637 3.110 -10.871 1.00 90.38 109 TYR A C 1
ATOM 839 O O . TYR A 1 109 ? 2.954 2.742 -9.920 1.00 90.38 109 TYR A O 1
ATOM 847 N N . GLN A 1 110 ? 3.535 2.552 -12.084 1.00 94.44 110 GLN A N 1
ATOM 848 C CA . GLN A 1 110 ? 2.445 1.666 -12.512 1.00 94.44 110 GLN A CA 1
ATOM 849 C C . GLN A 1 110 ? 2.250 0.471 -11.564 1.00 94.44 110 GLN A C 1
ATOM 851 O O . GLN A 1 110 ? 1.206 0.347 -10.930 1.00 94.44 110 GLN A O 1
ATOM 856 N N . THR A 1 111 ? 3.296 -0.328 -11.342 1.00 98.25 111 THR A N 1
ATOM 857 C CA . THR A 1 111 ? 3.227 -1.508 -10.462 1.00 98.25 111 THR A CA 1
ATOM 858 C C . THR A 1 111 ? 2.959 -1.155 -8.997 1.00 98.25 111 THR A C 1
ATOM 860 O O . THR A 1 111 ? 2.294 -1.901 -8.284 1.00 98.25 111 THR A O 1
ATOM 863 N N . ALA A 1 112 ? 3.441 0.002 -8.531 1.00 98.25 112 ALA A N 1
ATOM 864 C CA . ALA A 1 112 ? 3.162 0.480 -7.177 1.00 98.25 112 ALA A CA 1
ATOM 865 C C . ALA A 1 112 ? 1.707 0.960 -7.027 1.00 98.25 112 ALA A C 1
ATOM 867 O O . ALA A 1 112 ? 1.116 0.810 -5.960 1.00 98.25 112 ALA A O 1
ATOM 868 N N . TRP A 1 113 ? 1.112 1.512 -8.088 1.00 97.88 113 TRP A N 1
ATOM 869 C CA . TRP A 1 113 ? -0.289 1.928 -8.108 1.00 97.88 113 TRP A CA 1
ATOM 870 C C . TRP A 1 113 ? -1.247 0.735 -8.118 1.00 97.88 113 TRP A C 1
ATOM 872 O O . TRP A 1 113 ? -2.232 0.740 -7.377 1.00 97.88 113 TRP A O 1
ATOM 882 N N . GLU A 1 114 ? -0.911 -0.319 -8.862 1.00 98.69 114 GLU A N 1
ATOM 883 C CA . GLU A 1 114 ? -1.612 -1.607 -8.806 1.00 98.69 114 GLU A CA 1
ATOM 884 C C . GLU A 1 114 ? -1.618 -2.173 -7.385 1.00 98.69 114 GLU A C 1
ATOM 886 O O . GLU A 1 114 ? -2.678 -2.495 -6.840 1.00 98.69 114 GLU A O 1
ATOM 891 N N . ASP A 1 115 ? -0.436 -2.224 -6.762 1.00 98.88 115 ASP A N 1
ATOM 892 C CA . ASP A 1 115 ? -0.279 -2.694 -5.388 1.00 98.88 115 ASP A CA 1
ATOM 893 C C . ASP A 1 115 ? -1.075 -1.814 -4.415 1.00 98.88 115 ASP A C 1
ATOM 895 O O . ASP A 1 115 ? -1.787 -2.323 -3.553 1.00 98.88 115 ASP A O 1
ATOM 899 N N . GLY A 1 116 ? -1.023 -0.490 -4.584 1.00 98.69 116 GLY A N 1
ATOM 900 C CA . GLY A 1 116 ? -1.770 0.470 -3.775 1.00 98.69 116 GLY A CA 1
ATOM 901 C C . GLY A 1 116 ? -3.282 0.254 -3.824 1.00 98.69 116 GLY A C 1
ATOM 902 O O . GLY A 1 116 ? -3.932 0.182 -2.781 1.00 98.69 116 GLY A O 1
ATOM 903 N N . GLN A 1 117 ? -3.863 0.101 -5.016 1.00 98.62 117 GLN A N 1
ATOM 904 C CA . GLN A 1 117 ? -5.301 -0.146 -5.136 1.00 98.62 117 GLN A CA 1
ATOM 905 C C . GLN A 1 117 ? -5.697 -1.490 -4.516 1.00 98.62 117 GLN A C 1
ATOM 907 O O . GLN A 1 117 ? -6.708 -1.585 -3.816 1.00 98.62 117 GLN A O 1
ATOM 912 N N . ARG A 1 118 ? -4.888 -2.535 -4.739 1.00 98.75 118 ARG A N 1
ATOM 913 C CA . ARG A 1 118 ? -5.110 -3.861 -4.149 1.00 98.75 118 ARG A CA 1
ATOM 914 C C . ARG A 1 118 ? -5.009 -3.825 -2.619 1.00 98.75 118 ARG A C 1
ATOM 916 O O . ARG A 1 118 ? -5.828 -4.435 -1.935 1.00 98.75 118 ARG A O 1
ATOM 923 N N . ALA A 1 119 ? -4.063 -3.059 -2.082 1.00 98.81 119 ALA A N 1
ATOM 924 C CA . ALA A 1 119 ? -3.887 -2.833 -0.653 1.00 98.81 119 ALA A CA 1
ATOM 925 C C . ALA A 1 119 ? -5.115 -2.182 -0.007 1.00 98.81 119 ALA A C 1
ATOM 927 O O . ALA A 1 119 ? -5.585 -2.679 1.013 1.00 98.81 119 ALA A O 1
ATOM 928 N N . VAL A 1 120 ? -5.677 -1.125 -0.608 1.00 98.81 120 VAL A N 1
ATOM 929 C CA . VAL A 1 120 ? -6.898 -0.478 -0.088 1.00 98.81 120 VAL A CA 1
ATOM 930 C C . VAL A 1 120 ? -8.054 -1.478 -0.015 1.00 98.81 120 VAL A C 1
ATOM 932 O O . VAL A 1 120 ? -8.731 -1.562 1.010 1.00 98.81 120 VAL A O 1
ATOM 935 N N . ARG A 1 121 ? -8.244 -2.290 -1.063 1.00 98.69 121 ARG A N 1
ATOM 936 C CA . ARG A 1 121 ? -9.287 -3.328 -1.099 1.00 98.69 121 ARG A CA 1
ATOM 937 C C . ARG A 1 121 ? -9.087 -4.390 -0.024 1.00 98.69 121 ARG A C 1
ATOM 939 O O . ARG A 1 121 ? -10.048 -4.757 0.647 1.00 98.69 121 ARG A O 1
ATOM 946 N N . LEU A 1 122 ? -7.850 -4.844 0.191 1.00 98.62 122 LEU A N 1
ATOM 947 C CA . LEU A 1 122 ? -7.530 -5.779 1.273 1.00 98.62 122 LEU A CA 1
ATOM 948 C C . LEU A 1 122 ? -7.803 -5.171 2.647 1.00 98.62 122 LEU A C 1
ATOM 950 O O . LEU A 1 122 ? -8.489 -5.792 3.451 1.00 98.62 122 LEU A O 1
ATOM 954 N N . VAL A 1 123 ? -7.336 -3.950 2.911 1.00 98.75 123 VAL A N 1
ATOM 955 C CA . VAL A 1 123 ? -7.604 -3.249 4.177 1.00 98.75 123 VAL A CA 1
ATOM 956 C C . VAL A 1 123 ? -9.107 -3.118 4.415 1.00 98.75 123 VAL A C 1
ATOM 958 O O . VAL A 1 123 ? -9.578 -3.414 5.512 1.00 98.75 123 VAL A O 1
ATOM 961 N N . ARG A 1 124 ? -9.879 -2.757 3.383 1.00 98.62 124 ARG A N 1
ATOM 962 C CA . ARG A 1 124 ? -11.342 -2.662 3.454 1.00 98.62 124 ARG A CA 1
ATOM 963 C C . ARG A 1 124 ? -12.012 -4.011 3.714 1.00 98.62 124 ARG A C 1
ATOM 965 O O . ARG A 1 124 ? -12.883 -4.093 4.576 1.00 98.62 124 ARG A O 1
ATOM 972 N N . ASN A 1 125 ? -11.584 -5.073 3.036 1.00 98.38 125 ASN A N 1
ATOM 973 C CA . ASN A 1 125 ? -12.069 -6.437 3.269 1.00 98.38 125 ASN A CA 1
ATOM 974 C C . ASN A 1 125 ? -11.783 -6.917 4.703 1.00 98.38 125 ASN A C 1
ATOM 976 O O . ASN A 1 125 ? -12.586 -7.606 5.329 1.00 98.38 125 ASN A O 1
ATOM 980 N N . GLU A 1 126 ? -10.636 -6.519 5.248 1.00 97.38 126 GLU A N 1
ATOM 981 C CA . GLU A 1 126 ? -10.205 -6.853 6.601 1.00 97.38 126 GLU A CA 1
ATOM 982 C C . GLU A 1 126 ? -10.771 -5.922 7.686 1.00 97.38 126 GLU A C 1
ATOM 984 O O . GLU A 1 126 ? -10.589 -6.184 8.879 1.00 97.38 126 GLU A O 1
ATOM 989 N N . ALA A 1 127 ? -11.481 -4.857 7.307 1.00 98.00 127 ALA A N 1
ATOM 990 C CA . ALA A 1 127 ? -11.852 -3.788 8.225 1.00 98.00 127 ALA A CA 1
ATOM 991 C C . ALA A 1 127 ? -12.678 -4.310 9.411 1.00 98.00 127 ALA A C 1
ATOM 993 O O . ALA A 1 127 ? -12.306 -4.123 10.573 1.00 98.00 127 ALA A O 1
ATOM 994 N N . LYS A 1 128 ? -13.728 -5.095 9.128 1.00 97.31 128 LYS A N 1
ATOM 995 C CA . LYS A 1 128 ? -14.606 -5.667 10.161 1.00 97.31 128 LYS A CA 1
ATOM 996 C C . LYS A 1 128 ? -13.848 -6.558 11.148 1.00 97.31 128 LYS A C 1
ATOM 998 O O . LYS A 1 128 ? -14.075 -6.444 12.350 1.00 97.31 128 LYS A O 1
ATOM 1003 N N . LYS A 1 129 ? -12.938 -7.422 10.671 1.00 96.62 129 LYS A N 1
ATOM 1004 C CA . LYS A 1 129 ? -12.175 -8.326 11.557 1.00 96.62 129 LYS A CA 1
ATOM 1005 C C . LYS A 1 129 ? -11.190 -7.569 12.458 1.00 96.62 129 LYS A C 1
ATOM 1007 O O . LYS A 1 129 ? -10.829 -8.080 13.512 1.00 96.62 129 LYS A O 1
ATOM 1012 N N . ARG A 1 130 ? -10.781 -6.356 12.067 1.00 96.25 130 ARG A N 1
ATOM 1013 C CA . ARG A 1 130 ? -9.841 -5.506 12.817 1.00 96.25 130 ARG A CA 1
ATOM 1014 C C . ARG A 1 130 ? -10.518 -4.388 13.619 1.00 96.25 130 ARG A C 1
ATOM 1016 O O . ARG A 1 130 ? -9.829 -3.635 14.299 1.00 96.25 130 ARG A O 1
ATOM 1023 N N . GLY A 1 131 ? -11.850 -4.282 13.582 1.00 97.50 131 GLY A N 1
ATOM 1024 C CA . GLY A 1 131 ? -12.583 -3.197 14.247 1.00 97.50 131 GLY A CA 1
ATOM 1025 C C . GLY A 1 131 ? -12.366 -1.827 13.595 1.00 97.50 131 GLY A C 1
ATOM 1026 O O . GLY A 1 131 ? -12.423 -0.805 14.276 1.00 97.50 131 GLY A O 1
ATOM 1027 N N . ILE A 1 132 ? -12.079 -1.820 12.295 1.00 98.56 132 ILE A N 1
ATOM 1028 C CA . ILE A 1 132 ? -11.939 -0.630 11.455 1.00 98.56 132 ILE A CA 1
ATOM 1029 C C . ILE A 1 132 ? -13.281 -0.396 10.751 1.00 98.56 132 ILE A C 1
ATOM 1031 O O . ILE A 1 132 ? -13.951 -1.344 10.334 1.00 98.56 132 ILE A O 1
ATOM 1035 N N . ASP A 1 133 ? -13.663 0.864 10.603 1.00 98.44 133 ASP A N 1
ATOM 1036 C CA . ASP A 1 133 ? -14.761 1.283 9.742 1.00 98.44 133 ASP A CA 1
ATOM 1037 C C . ASP A 1 133 ? -14.265 1.305 8.278 1.00 98.44 133 ASP A C 1
ATOM 1039 O O . ASP A 1 133 ? -13.284 1.999 7.982 1.00 98.44 133 ASP A O 1
ATOM 1043 N N . PRO A 1 134 ? -14.886 0.545 7.351 1.00 98.00 134 PRO A N 1
ATOM 1044 C CA . PRO A 1 134 ? -14.462 0.487 5.947 1.00 98.00 134 PRO A CA 1
ATOM 1045 C C . PRO A 1 134 ? -14.516 1.841 5.213 1.00 98.00 134 PRO A C 1
ATOM 1047 O O . PRO A 1 134 ? -13.898 1.967 4.151 1.00 98.00 134 PRO A O 1
ATOM 1050 N N . GLU A 1 135 ? -15.200 2.837 5.788 1.00 97.88 135 GLU A N 1
ATOM 1051 C CA . GLU A 1 135 ? -15.285 4.225 5.317 1.00 97.88 135 GLU A CA 1
ATOM 1052 C C . GLU A 1 135 ? -14.390 5.190 6.117 1.00 97.88 135 GLU A C 1
ATOM 1054 O O . GLU A 1 135 ? -14.578 6.408 6.108 1.00 97.88 135 GLU A O 1
ATOM 1059 N N . ARG A 1 136 ? -13.394 4.659 6.835 1.00 98.50 136 ARG A N 1
ATOM 1060 C CA . ARG A 1 136 ? -12.390 5.437 7.577 1.00 98.50 136 ARG A CA 1
ATOM 1061 C C . ARG A 1 136 ? -10.977 4.940 7.290 1.00 98.50 136 ARG A C 1
ATOM 1063 O O . ARG A 1 136 ? -10.182 4.716 8.205 1.00 98.50 136 ARG A O 1
ATOM 1070 N N . ILE A 1 137 ? -10.669 4.773 6.007 1.00 98.81 137 ILE A N 1
ATOM 1071 C CA . ILE A 1 137 ? -9.364 4.325 5.517 1.00 98.81 137 ILE A CA 1
ATOM 1072 C C . ILE A 1 137 ? -8.670 5.503 4.844 1.00 98.81 137 ILE A C 1
ATOM 1074 O O . ILE A 1 137 ? -9.169 6.047 3.862 1.00 98.81 137 ILE A O 1
ATOM 1078 N N . GLY A 1 138 ? -7.504 5.885 5.351 1.00 98.62 138 GLY A N 1
ATOM 1079 C CA . GLY A 1 138 ? -6.657 6.892 4.727 1.00 98.62 138 GLY A CA 1
ATOM 1080 C C . GLY A 1 138 ? -5.277 6.370 4.374 1.00 98.62 138 GLY A C 1
ATOM 1081 O O . GLY A 1 138 ? -4.899 5.251 4.724 1.00 98.62 138 GLY A O 1
ATOM 1082 N N . VAL A 1 139 ? -4.514 7.214 3.690 1.00 98.62 139 VAL A N 1
ATOM 1083 C CA . VAL A 1 139 ? -3.122 6.939 3.317 1.00 98.62 139 VAL A CA 1
ATOM 1084 C C . VAL A 1 139 ? -2.209 8.061 3.797 1.00 98.62 139 VAL A C 1
ATOM 1086 O O . VAL A 1 139 ? -2.587 9.233 3.784 1.00 98.62 139 VAL A O 1
ATOM 1089 N N . MET A 1 140 ? -0.986 7.720 4.189 1.00 98.50 140 MET A N 1
ATOM 1090 C CA . MET A 1 140 ? 0.066 8.682 4.508 1.00 98.50 140 MET A CA 1
ATOM 1091 C C . MET A 1 140 ? 1.345 8.284 3.782 1.00 98.50 140 MET A C 1
ATOM 1093 O O . MET A 1 140 ? 1.795 7.148 3.910 1.00 98.50 140 MET A O 1
ATOM 1097 N N . GLY A 1 141 ? 1.917 9.209 3.015 1.00 97.88 141 GLY A N 1
ATOM 1098 C CA . GLY A 1 141 ? 3.064 8.928 2.156 1.00 97.88 141 GLY A CA 1
ATOM 1099 C C . GLY A 1 141 ? 4.207 9.921 2.303 1.00 97.88 141 GLY A C 1
ATOM 1100 O O . GLY A 1 141 ? 4.015 11.042 2.775 1.00 97.88 141 GLY A O 1
ATOM 1101 N N . GLN A 1 142 ? 5.400 9.502 1.874 1.00 97.44 142 GLN A N 1
ATOM 1102 C CA . GLN A 1 142 ? 6.586 10.350 1.714 1.00 97.44 142 GLN A CA 1
ATOM 1103 C C . GLN A 1 142 ? 7.035 10.353 0.250 1.00 97.44 142 GLN A C 1
ATOM 1105 O O . GLN A 1 142 ? 7.141 9.290 -0.351 1.00 97.44 142 GLN A O 1
ATOM 1110 N N . SER A 1 143 ? 7.374 11.504 -0.338 1.00 95.75 143 SER A N 1
ATOM 1111 C CA . SER A 1 143 ? 8.012 11.574 -1.668 1.00 95.75 143 SER A CA 1
ATOM 1112 C C . SER A 1 143 ? 7.264 10.781 -2.760 1.00 95.75 143 SER A C 1
ATOM 1114 O O . SER A 1 143 ? 6.136 11.130 -3.107 1.00 95.75 143 SER A O 1
ATOM 1116 N N . ALA A 1 144 ? 7.844 9.707 -3.305 1.00 95.25 144 ALA A N 1
ATOM 1117 C CA . ALA A 1 144 ? 7.163 8.802 -4.237 1.00 95.25 144 ALA A CA 1
ATOM 1118 C C . ALA A 1 144 ? 5.944 8.091 -3.612 1.00 95.25 144 ALA A C 1
ATOM 1120 O O . ALA A 1 144 ? 4.932 7.897 -4.278 1.00 95.25 144 ALA A O 1
ATOM 1121 N N . GLY A 1 145 ? 5.986 7.776 -2.318 1.00 97.75 145 GLY A N 1
ATOM 1122 C CA . GLY A 1 145 ? 4.830 7.301 -1.561 1.00 97.75 145 GLY A CA 1
ATOM 1123 C C . GLY A 1 145 ? 3.738 8.361 -1.438 1.00 97.75 145 GLY A C 1
ATOM 1124 O O . GLY A 1 145 ? 2.561 8.023 -1.461 1.00 97.75 145 GLY A O 1
ATOM 1125 N N . SER A 1 146 ? 4.093 9.651 -1.389 1.00 96.44 146 SER A N 1
ATOM 1126 C CA . SER A 1 146 ? 3.109 10.740 -1.483 1.00 96.44 146 SER A CA 1
ATOM 1127 C C . SER A 1 146 ? 2.489 10.829 -2.869 1.00 96.44 146 SER A C 1
ATOM 1129 O O . SER A 1 146 ? 1.293 11.064 -2.974 1.00 96.44 146 SER A O 1
ATOM 1131 N N . HIS A 1 147 ? 3.268 10.595 -3.928 1.00 94.44 147 HIS A N 1
ATOM 1132 C CA . HIS A 1 147 ? 2.717 10.512 -5.280 1.00 94.44 147 HIS A CA 1
ATOM 1133 C C . HIS A 1 147 ? 1.701 9.371 -5.385 1.00 94.44 147 HIS A C 1
ATOM 1135 O O . HIS A 1 147 ? 0.592 9.566 -5.874 1.00 94.44 147 HIS A O 1
ATOM 1141 N N . LEU A 1 148 ? 2.039 8.200 -4.834 1.00 96.31 148 LEU A N 1
ATOM 1142 C CA . LEU A 1 148 ? 1.113 7.074 -4.742 1.00 96.31 148 LEU A CA 1
ATOM 1143 C C . LEU A 1 148 ? -0.127 7.412 -3.895 1.00 96.31 148 LEU A C 1
ATOM 1145 O O . LEU A 1 148 ? -1.238 7.094 -4.306 1.00 96.31 148 LEU A O 1
ATOM 1149 N N . ALA A 1 149 ? 0.037 8.093 -2.757 1.00 96.81 149 ALA A N 1
ATOM 1150 C CA . ALA A 1 149 ? -1.077 8.571 -1.938 1.00 96.81 149 ALA A CA 1
ATOM 1151 C C . ALA A 1 149 ? -2.030 9.475 -2.736 1.00 96.81 149 ALA A C 1
ATOM 1153 O O . ALA A 1 149 ? -3.244 9.299 -2.664 1.00 96.81 149 ALA A O 1
ATOM 1154 N N . THR A 1 150 ? -1.486 10.406 -3.525 1.00 93.06 150 THR A N 1
ATOM 1155 C CA . THR A 1 150 ? -2.274 11.278 -4.402 1.00 93.06 150 THR A CA 1
ATOM 1156 C C . THR A 1 150 ? -3.010 10.475 -5.471 1.00 93.06 150 THR A C 1
ATOM 1158 O O . THR A 1 150 ? -4.211 10.668 -5.622 1.00 93.06 150 THR A O 1
ATOM 1161 N N . LEU A 1 151 ? -2.350 9.528 -6.149 1.00 89.75 151 LEU A N 1
ATOM 1162 C CA . LEU A 1 151 ? -3.006 8.653 -7.132 1.00 89.75 151 LEU A CA 1
ATOM 1163 C C . LEU A 1 151 ? -4.158 7.842 -6.517 1.00 89.75 151 LEU A C 1
ATOM 1165 O O . LEU A 1 151 ? -5.209 7.694 -7.137 1.00 89.75 151 LEU A O 1
ATOM 1169 N N . LEU A 1 152 ? -3.986 7.323 -5.298 1.00 93.00 152 LEU A N 1
ATOM 1170 C CA . LEU A 1 152 ? -5.047 6.597 -4.593 1.00 93.00 152 LEU A CA 1
ATOM 1171 C C . LEU A 1 152 ? -6.218 7.508 -4.208 1.00 93.00 152 LEU A C 1
ATOM 1173 O O . LEU A 1 152 ? -7.363 7.063 -4.244 1.00 93.00 152 LEU A O 1
ATOM 1177 N N . ALA A 1 153 ? -5.944 8.771 -3.875 1.00 90.06 153 ALA A N 1
ATOM 1178 C CA . ALA A 1 153 ? -6.974 9.750 -3.546 1.00 90.06 153 ALA A CA 1
ATOM 1179 C C . ALA A 1 153 ? -7.778 10.189 -4.777 1.00 90.06 153 ALA A C 1
ATOM 1181 O O . ALA A 1 153 ? -8.999 10.250 -4.713 1.00 90.06 153 ALA A O 1
ATOM 1182 N N . THR A 1 154 ? -7.106 10.489 -5.891 1.00 85.81 154 THR A N 1
ATOM 1183 C CA . THR A 1 154 ? -7.725 11.183 -7.034 1.00 85.81 154 THR A CA 1
ATOM 1184 C C . THR A 1 154 ? -8.103 10.271 -8.192 1.00 85.81 154 THR A C 1
ATOM 1186 O O . THR A 1 154 ? -8.839 10.683 -9.078 1.00 85.81 154 THR A O 1
ATOM 1189 N N . SER A 1 155 ? -7.587 9.041 -8.226 1.00 85.94 155 SER A N 1
ATOM 1190 C CA . SER A 1 155 ? -7.754 8.126 -9.364 1.00 85.94 155 SER A CA 1
ATOM 1191 C C . SER A 1 155 ? -8.309 6.765 -8.942 1.00 85.94 155 SER A C 1
ATOM 1193 O O . SER A 1 155 ? -8.065 5.759 -9.602 1.00 85.94 155 SER A O 1
ATOM 1195 N N . SER A 1 156 ? -9.068 6.712 -7.843 1.00 79.81 156 SER A N 1
ATOM 1196 C CA . SER A 1 156 ? -9.638 5.461 -7.318 1.00 79.81 156 SER A CA 1
ATOM 1197 C C . SER A 1 156 ? -10.651 4.793 -8.261 1.00 79.81 156 SER A C 1
ATOM 1199 O O . SER A 1 156 ? -10.843 3.584 -8.196 1.00 79.81 156 SER A O 1
ATOM 1201 N N . GLN A 1 157 ? -11.276 5.544 -9.169 1.00 82.00 157 GLN A N 1
ATOM 1202 C CA . GLN A 1 157 ? -12.187 4.991 -10.180 1.00 82.00 157 GLN A CA 1
ATOM 1203 C C . GLN A 1 157 ? -11.465 4.507 -11.446 1.00 82.00 157 GLN A C 1
ATOM 1205 O O . GLN A 1 157 ? -12.054 3.788 -12.252 1.00 82.00 157 GLN A O 1
ATOM 1210 N N . THR A 1 158 ? -10.192 4.865 -11.619 1.00 85.69 158 THR A N 1
ATOM 1211 C CA . THR A 1 158 ? -9.382 4.436 -12.761 1.00 85.69 158 THR A CA 1
ATOM 1212 C C . THR A 1 158 ? -8.648 3.153 -12.381 1.00 85.69 158 THR A C 1
ATOM 1214 O O . THR A 1 158 ? -7.755 3.205 -11.535 1.00 85.69 158 THR A O 1
ATOM 1217 N N . PRO A 1 159 ? -8.984 1.987 -12.955 1.00 87.06 159 PRO A N 1
ATOM 1218 C CA . PRO A 1 159 ? -8.343 0.734 -12.576 1.00 87.06 159 PRO A CA 1
ATOM 1219 C C . PRO A 1 159 ? -6.871 0.729 -13.001 1.00 87.06 159 PRO A C 1
ATOM 1221 O O . PRO A 1 159 ? -6.559 0.907 -14.176 1.00 87.06 159 PRO A O 1
ATOM 1224 N N . ALA A 1 160 ? -5.970 0.484 -12.048 1.00 91.00 160 ALA A N 1
ATOM 1225 C CA . ALA A 1 160 ? -4.542 0.349 -12.338 1.00 91.00 160 ALA A CA 1
ATOM 1226 C C . ALA A 1 160 ? -4.205 -0.995 -13.019 1.00 91.00 160 ALA A C 1
ATOM 1228 O O . ALA A 1 160 ? -3.191 -1.095 -13.695 1.00 91.00 160 ALA A O 1
ATOM 1229 N N . TYR A 1 161 ? -5.055 -2.015 -12.859 1.00 96.25 161 TYR A N 1
ATOM 1230 C CA . TYR A 1 161 ? -4.911 -3.364 -13.418 1.00 96.25 161 TYR A CA 1
ATOM 1231 C C . TYR A 1 161 ? -6.280 -3.948 -13.784 1.00 96.25 161 TYR A C 1
ATOM 1233 O O . TYR A 1 161 ? -7.321 -3.491 -13.309 1.00 96.25 161 TYR A O 1
ATOM 1241 N N . ALA A 1 162 ? -6.280 -4.996 -14.610 1.00 96.69 162 ALA A N 1
ATOM 1242 C CA . ALA A 1 162 ? -7.478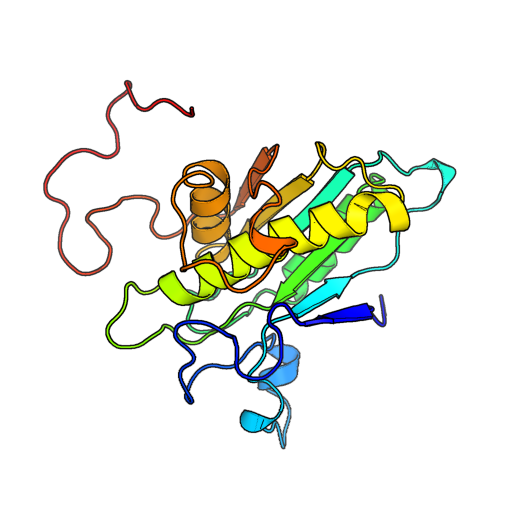 -5.779 -14.897 1.00 96.69 162 ALA A CA 1
ATOM 1243 C C . ALA A 1 162 ? -7.870 -6.662 -13.701 1.00 96.69 162 ALA A C 1
ATOM 1245 O O . ALA A 1 162 ? -7.000 -7.226 -13.045 1.00 96.69 162 ALA A O 1
ATOM 1246 N N . LYS A 1 163 ? -9.176 -6.838 -13.467 1.00 97.50 163 LYS A N 1
ATOM 1247 C CA . LYS A 1 163 ? -9.729 -7.681 -12.392 1.00 97.50 163 LYS A CA 1
ATOM 1248 C C . LYS A 1 163 ? -9.055 -9.063 -12.325 1.00 97.50 163 LYS A C 1
ATOM 1250 O O . LYS A 1 163 ? -9.010 -9.787 -13.320 1.00 97.50 163 LYS A O 1
ATOM 1255 N N . VAL A 1 164 ? -8.594 -9.431 -11.132 1.00 97.94 164 VAL A N 1
ATOM 1256 C CA . VAL A 1 164 ? -7.923 -10.694 -10.801 1.00 97.94 164 VAL A CA 1
ATOM 1257 C C . VAL A 1 164 ? -8.876 -11.660 -10.097 1.00 97.94 164 VAL A C 1
ATOM 1259 O O . VAL A 1 164 ? -8.910 -12.840 -10.451 1.00 97.94 164 VAL A O 1
ATOM 1262 N N . ASP A 1 165 ? -9.646 -11.180 -9.117 1.00 97.62 165 ASP A N 1
ATOM 1263 C CA . ASP A 1 165 ? -10.600 -11.985 -8.340 1.00 97.62 165 ASP A CA 1
ATOM 1264 C C . ASP A 1 165 ? -11.757 -11.139 -7.759 1.00 97.62 165 ASP A C 1
ATOM 1266 O O . ASP A 1 165 ? -11.953 -9.982 -8.130 1.00 97.62 165 ASP A O 1
ATOM 1270 N N . GLU A 1 166 ? -12.585 -11.735 -6.894 1.00 97.31 166 GLU A N 1
ATOM 1271 C CA . GLU A 1 166 ? -13.754 -11.078 -6.284 1.00 97.31 166 GLU A CA 1
ATOM 1272 C C . GLU A 1 166 ? -13.388 -9.885 -5.393 1.00 97.31 166 GLU A C 1
ATOM 1274 O O . GLU A 1 166 ? -14.204 -8.981 -5.224 1.00 97.31 166 GLU A O 1
ATOM 1279 N N . LEU A 1 167 ? -12.159 -9.828 -4.863 1.00 97.31 167 LEU A N 1
ATOM 1280 C CA . LEU A 1 167 ? -11.724 -8.702 -4.041 1.00 97.31 167 LEU A CA 1
ATOM 1281 C C . LEU A 1 167 ? -11.731 -7.394 -4.845 1.00 97.31 167 LEU A C 1
ATOM 1283 O O . LEU A 1 167 ? -11.955 -6.327 -4.280 1.00 97.31 167 LEU A O 1
ATOM 1287 N N . ASP A 1 168 ? -11.533 -7.467 -6.162 1.00 97.75 168 ASP A N 1
ATOM 1288 C CA . ASP A 1 168 ? -11.527 -6.292 -7.036 1.00 97.75 168 ASP A CA 1
ATOM 1289 C C . ASP A 1 168 ? -12.917 -5.678 -7.249 1.00 97.75 168 ASP A C 1
ATOM 1291 O O . ASP A 1 168 ? -13.014 -4.583 -7.801 1.00 97.75 168 ASP A O 1
ATOM 1295 N N . GLU A 1 169 ? -13.984 -6.336 -6.776 1.00 96.75 169 GLU A N 1
ATOM 1296 C CA . GLU A 1 169 ? -15.322 -5.734 -6.698 1.00 96.75 169 GLU A CA 1
ATOM 1297 C C . GLU A 1 169 ? -15.479 -4.799 -5.496 1.00 96.75 169 GLU A C 1
ATOM 1299 O O . GLU A 1 169 ? -16.369 -3.947 -5.478 1.00 96.75 169 GLU A O 1
ATOM 1304 N N . ILE A 1 170 ? -14.602 -4.916 -4.496 1.00 97.62 170 ILE A N 1
ATOM 1305 C CA . ILE A 1 170 ? -14.572 -3.983 -3.376 1.00 97.62 170 ILE A CA 1
ATOM 1306 C C . ILE A 1 170 ? -14.090 -2.626 -3.913 1.00 97.62 170 ILE A C 1
ATOM 1308 O O . ILE A 1 170 ? -13.078 -2.570 -4.628 1.00 97.62 170 ILE A O 1
ATOM 1312 N N . PRO A 1 171 ? -14.765 -1.511 -3.569 1.00 95.19 171 PRO A N 1
ATOM 1313 C CA . PRO A 1 171 ? -14.293 -0.189 -3.956 1.00 95.19 171 PRO A CA 1
ATOM 1314 C C . PRO A 1 171 ? -12.858 0.033 -3.461 1.00 95.19 171 PRO A C 1
ATOM 1316 O O . PRO A 1 171 ? -12.467 -0.519 -2.431 1.00 95.19 171 PRO A O 1
ATOM 1319 N N . CYS A 1 172 ? -12.069 0.859 -4.146 1.00 93.38 172 CYS A N 1
ATOM 1320 C CA . CYS A 1 172 ? -10.711 1.209 -3.708 1.00 93.38 172 CYS A CA 1
ATOM 1321 C C . CYS A 1 172 ? -10.534 2.697 -3.385 1.00 93.38 172 CYS A C 1
ATOM 1323 O O . CYS A 1 172 ? -9.404 3.179 -3.344 1.00 93.38 172 CYS A O 1
ATOM 1325 N N . HIS A 1 173 ? -11.627 3.436 -3.162 1.00 93.50 173 HIS A N 1
ATOM 1326 C CA . HIS A 1 173 ? -11.546 4.813 -2.667 1.00 93.50 173 HIS A CA 1
ATOM 1327 C C . HIS A 1 173 ? -10.944 4.858 -1.263 1.00 93.50 173 HIS A C 1
A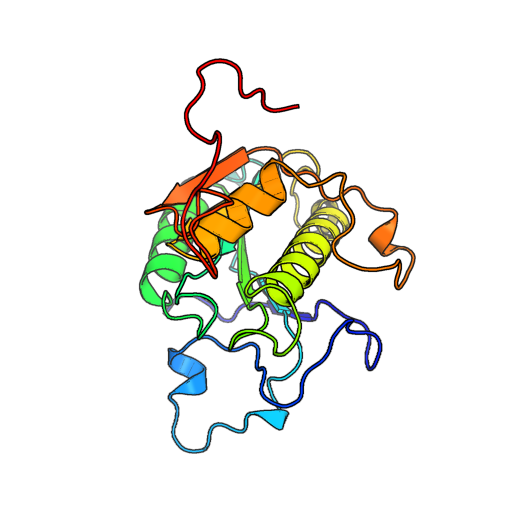TOM 1329 O O . HIS A 1 173 ? -11.095 3.919 -0.484 1.00 93.50 173 HIS A O 1
ATOM 1335 N N . ILE A 1 174 ? -10.307 5.970 -0.931 1.00 96.56 174 ILE A N 1
ATOM 1336 C CA . ILE A 1 174 ? -9.833 6.293 0.416 1.00 96.56 174 ILE A CA 1
ATOM 1337 C C . ILE A 1 174 ? -10.527 7.569 0.886 1.00 96.56 174 ILE A C 1
ATOM 1339 O O . ILE A 1 174 ? -11.005 8.356 0.075 1.00 96.56 174 ILE A O 1
ATOM 1343 N N . ASN A 1 175 ? -10.587 7.781 2.194 1.00 97.56 175 ASN A N 1
ATOM 1344 C CA . ASN A 1 175 ? -11.339 8.882 2.790 1.00 97.56 175 ASN A CA 1
ATOM 1345 C C . ASN A 1 175 ? -10.467 10.125 3.046 1.00 97.56 175 ASN A C 1
ATOM 1347 O O . ASN A 1 175 ? -10.994 11.230 3.140 1.00 97.56 175 ASN A O 1
ATOM 1351 N N . TRP A 1 176 ? -9.144 9.965 3.159 1.00 95.75 176 TRP A N 1
ATOM 1352 C CA . TRP A 1 176 ? -8.183 11.072 3.241 1.00 95.75 176 TRP A CA 1
ATOM 1353 C C . TRP A 1 176 ? -6.772 10.633 2.834 1.00 95.75 176 TRP A C 1
ATOM 1355 O O . TRP A 1 176 ? -6.387 9.475 3.005 1.00 95.75 176 TRP A O 1
ATOM 1365 N N . ALA A 1 177 ? -5.977 11.586 2.347 1.00 95.56 177 ALA A N 1
ATOM 1366 C CA . ALA A 1 177 ? -4.562 11.400 2.048 1.00 95.56 177 ALA A CA 1
ATOM 1367 C C . ALA A 1 177 ? -3.713 12.467 2.749 1.00 95.56 177 ALA A C 1
ATOM 1369 O O . ALA A 1 177 ? -3.981 13.663 2.648 1.00 95.56 177 ALA A O 1
ATOM 1370 N N . CYS A 1 178 ? -2.666 12.032 3.446 1.00 96.62 178 CYS A N 1
ATOM 1371 C CA . CYS A 1 178 ? -1.665 12.894 4.062 1.00 96.62 178 CYS A CA 1
ATOM 1372 C C . CYS A 1 178 ? -0.351 12.779 3.282 1.00 96.62 178 CYS A C 1
ATOM 1374 O O . CYS A 1 178 ? 0.391 11.808 3.429 1.00 96.62 178 CYS A O 1
ATOM 1376 N N . THR A 1 179 ? -0.057 13.768 2.441 1.00 94.62 179 THR A N 1
ATOM 1377 C CA . THR A 1 179 ? 1.158 13.786 1.618 1.00 94.62 179 THR A CA 1
ATOM 1378 C C . THR A 1 179 ? 2.283 14.542 2.314 1.00 94.62 179 THR A C 1
ATOM 1380 O O . THR A 1 179 ? 2.114 15.704 2.685 1.00 94.62 179 THR A O 1
ATOM 1383 N N . HIS A 1 180 ? 3.453 13.924 2.427 1.00 94.19 180 HIS A N 1
ATOM 1384 C CA . HIS A 1 180 ? 4.684 14.574 2.859 1.00 94.19 180 HIS A CA 1
ATOM 1385 C C . HIS A 1 180 ? 5.665 14.678 1.680 1.00 94.19 180 HIS A C 1
ATOM 1387 O O . HIS A 1 180 ? 5.928 13.685 0.999 1.00 94.19 180 HIS A O 1
ATOM 1393 N N . SER A 1 181 ? 6.151 15.889 1.385 1.00 92.44 181 SER A N 1
ATOM 1394 C CA . SER A 1 181 ? 7.102 16.171 0.292 1.00 92.44 181 SER A CA 1
ATOM 1395 C C . SER A 1 181 ? 6.732 15.519 -1.050 1.00 92.44 181 SER A C 1
ATOM 1397 O O . SER A 1 181 ? 7.534 14.772 -1.605 1.00 92.44 181 SER A O 1
ATOM 1399 N N . LEU A 1 182 ? 5.508 15.755 -1.547 1.00 89.00 182 LEU A N 1
ATOM 1400 C CA . LEU A 1 182 ? 4.967 15.136 -2.766 1.00 89.00 182 LEU A CA 1
ATOM 1401 C C . LEU A 1 182 ? 5.963 15.173 -3.937 1.00 89.00 182 LEU A C 1
ATOM 1403 O O . LEU A 1 182 ? 6.315 16.242 -4.431 1.00 89.00 182 LEU A O 1
ATOM 1407 N N . ALA A 1 183 ? 6.391 13.994 -4.395 1.00 83.38 183 ALA A N 1
ATOM 1408 C CA . ALA A 1 183 ? 7.123 13.869 -5.649 1.00 83.38 183 ALA A CA 1
ATOM 1409 C C . ALA A 1 183 ? 6.139 13.833 -6.826 1.00 83.38 183 ALA A C 1
ATOM 1411 O O . ALA A 1 183 ? 4.990 13.437 -6.665 1.00 83.38 183 ALA A O 1
ATOM 1412 N N . TYR A 1 184 ? 6.599 14.218 -8.015 1.00 75.69 184 TYR A N 1
ATOM 1413 C CA . TYR A 1 184 ? 5.881 13.994 -9.280 1.00 75.69 184 TYR A CA 1
ATOM 1414 C C . TYR A 1 184 ? 4.453 14.573 -9.344 1.00 75.69 184 TYR A C 1
ATOM 1416 O O . TYR A 1 184 ? 3.658 14.137 -10.163 1.00 75.69 184 TYR A O 1
ATOM 1424 N N . GLY A 1 185 ? 4.126 15.578 -8.522 1.00 64.00 185 GLY A N 1
ATOM 1425 C CA . GLY A 1 185 ? 2.791 16.195 -8.466 1.00 64.00 185 GLY A CA 1
ATOM 1426 C C . GLY A 1 185 ? 2.372 16.985 -9.715 1.00 64.00 185 GLY A C 1
ATOM 1427 O O . GLY A 1 185 ? 1.307 17.588 -9.708 1.00 64.00 185 GLY A O 1
ATOM 1428 N N . LEU A 1 186 ? 3.195 16.999 -10.767 1.00 55.47 186 LEU A N 1
ATOM 1429 C CA . LEU A 1 186 ? 2.914 17.621 -12.060 1.00 55.47 186 LEU A CA 1
ATOM 1430 C C . LEU A 1 186 ? 3.066 16.558 -13.157 1.00 55.47 186 LEU A C 1
ATOM 1432 O O . LEU A 1 186 ? 4.099 15.888 -13.240 1.00 55.47 186 LEU A O 1
ATOM 1436 N N . THR A 1 187 ? 2.041 16.400 -13.997 1.00 50.81 187 THR A N 1
ATOM 1437 C CA . THR A 1 187 ? 1.917 15.305 -14.979 1.00 50.81 187 THR A CA 1
ATOM 1438 C C . THR A 1 187 ? 2.800 15.435 -16.211 1.00 50.81 187 THR A C 1
ATOM 1440 O O . THR A 1 187 ? 2.829 14.526 -17.035 1.00 50.81 187 THR A O 1
ATOM 1443 N N . ASP A 1 188 ? 3.535 16.526 -16.366 1.00 48.06 188 ASP A N 1
ATOM 1444 C CA . ASP A 1 188 ? 4.310 16.778 -17.574 1.00 48.06 188 ASP A CA 1
ATOM 1445 C C . ASP A 1 188 ? 5.798 17.019 -17.309 1.00 48.06 188 ASP A C 1
ATOM 1447 O O . ASP A 1 188 ? 6.526 17.377 -18.218 1.00 48.06 188 ASP A O 1
ATOM 1451 N N . GLY A 1 189 ? 6.285 16.730 -16.101 1.00 49.00 189 GLY A N 1
ATOM 1452 C CA . GLY A 1 189 ? 7.715 16.764 -15.775 1.00 49.00 189 GLY A CA 1
ATOM 1453 C C . GLY A 1 189 ? 8.365 15.402 -15.523 1.00 49.00 189 GLY A C 1
ATOM 1454 O O . GLY A 1 189 ? 9.542 15.366 -15.163 1.00 49.00 189 GLY A O 1
ATOM 1455 N N . TYR A 1 190 ? 7.639 14.282 -15.654 1.00 41.28 190 TYR A N 1
ATOM 1456 C CA . TYR A 1 190 ? 8.175 12.960 -15.306 1.00 41.28 190 TYR A CA 1
ATOM 1457 C C . TYR A 1 190 ? 8.364 12.021 -16.499 1.00 41.28 190 TYR A C 1
ATOM 1459 O O . TYR A 1 190 ? 7.619 11.069 -16.712 1.00 41.28 190 TYR A O 1
ATOM 1467 N N . GLY A 1 191 ? 9.414 12.326 -17.268 1.00 51.19 191 GLY A N 1
ATOM 1468 C CA . GLY A 1 191 ? 9.888 11.585 -18.442 1.00 51.19 191 GLY A CA 1
ATOM 1469 C C . GLY A 1 191 ? 10.339 12.489 -19.605 1.00 51.19 191 GLY A C 1
ATOM 1470 O O . GLY A 1 191 ? 11.177 12.057 -20.388 1.00 51.19 191 GLY A O 1
ATOM 1471 N N . ILE A 1 192 ? 9.821 13.731 -19.681 1.00 44.25 192 ILE A N 1
ATOM 1472 C CA . ILE A 1 192 ? 10.100 14.841 -20.639 1.00 44.25 192 ILE A CA 1
ATOM 1473 C C . ILE A 1 192 ? 9.599 16.202 -20.055 1.00 44.25 192 ILE A C 1
ATOM 1475 O O . ILE A 1 192 ? 9.000 16.149 -18.981 1.00 44.25 192 ILE A O 1
ATOM 1479 N N . PRO A 1 193 ? 9.857 17.395 -20.676 1.00 39.34 193 PRO A N 1
ATOM 1480 C CA . PRO A 1 193 ? 9.439 18.716 -20.158 1.00 39.34 193 PRO A CA 1
ATOM 1481 C C . PRO A 1 193 ? 7.930 19.009 -20.164 1.00 39.34 193 PRO A C 1
ATOM 1483 O O . PRO A 1 193 ? 7.212 18.586 -21.074 1.00 39.34 193 PRO A O 1
ATOM 1486 N N . ASN A 1 194 ? 7.519 19.852 -19.201 1.00 50.97 194 ASN A N 1
ATOM 1487 C CA . ASN A 1 194 ? 6.163 20.381 -19.038 1.00 50.97 194 ASN A CA 1
ATOM 1488 C C . ASN A 1 194 ? 5.735 21.140 -20.293 1.00 50.97 194 ASN A C 1
ATOM 1490 O O . ASN A 1 194 ? 6.547 21.861 -20.878 1.00 50.97 194 ASN A O 1
ATOM 1494 N N . SER A 1 195 ? 4.481 20.981 -20.717 1.00 50.06 195 SER A N 1
ATOM 1495 C CA . SER A 1 195 ? 3.985 21.793 -21.826 1.00 50.06 195 SER A CA 1
ATOM 1496 C C . SER A 1 195 ? 2.660 22.490 -21.567 1.00 50.06 195 SER A C 1
ATOM 1498 O O . SER A 1 195 ? 2.494 23.561 -22.153 1.00 50.06 195 SER A O 1
ATOM 1500 N N . ARG A 1 196 ? 1.745 21.972 -20.725 1.00 47.69 196 ARG A N 1
ATOM 1501 C CA . ARG A 1 196 ? 0.434 22.599 -20.439 1.00 47.69 196 ARG A CA 1
ATOM 1502 C C . ARG A 1 196 ? -0.224 22.044 -19.155 1.00 47.69 196 ARG A C 1
ATOM 1504 O O . ARG A 1 196 ? -0.674 20.906 -19.160 1.00 47.69 196 ARG A O 1
ATOM 1511 N N . MET A 1 197 ? -0.459 22.946 -18.188 1.00 50.97 197 MET A N 1
ATOM 1512 C CA . MET A 1 197 ? -1.581 22.968 -17.218 1.00 50.97 197 MET A CA 1
ATOM 1513 C C . MET A 1 197 ? -1.501 21.983 -16.029 1.00 50.97 197 MET A C 1
ATOM 1515 O O . MET A 1 197 ? -1.966 20.853 -16.122 1.00 50.97 197 MET A O 1
ATOM 1519 N N . GLY A 1 198 ? -1.001 22.440 -14.873 1.00 41.94 198 GLY A N 1
ATOM 1520 C CA . GLY A 1 198 ? -1.044 21.683 -13.601 1.00 41.94 198 GLY A CA 1
ATOM 1521 C C . GLY A 1 198 ? -1.254 22.547 -12.347 1.00 41.94 198 GLY A C 1
ATOM 1522 O O . GLY A 1 198 ? -1.187 22.056 -11.226 1.00 41.94 198 GLY A O 1
ATOM 1523 N N . ASP A 1 199 ? -1.489 23.839 -12.546 1.00 41.84 199 ASP A N 1
ATOM 1524 C CA . ASP A 1 199 ? -1.500 24.911 -11.549 1.00 41.84 199 ASP A CA 1
ATOM 1525 C C . ASP A 1 199 ? -2.688 25.875 -11.740 1.00 41.84 199 ASP A C 1
ATOM 1527 O O . ASP A 1 199 ? -2.751 26.932 -11.112 1.00 41.84 199 ASP A O 1
ATOM 1531 N N . GLN A 1 200 ? -3.649 25.519 -12.601 1.00 40.78 200 GLN A N 1
ATOM 1532 C CA . GLN A 1 200 ? -4.851 26.323 -12.804 1.00 40.78 200 GLN A CA 1
ATOM 1533 C C . GLN A 1 200 ? -5.794 26.207 -11.588 1.00 40.78 200 GLN A C 1
ATOM 1535 O O . GLN A 1 200 ? -5.939 25.125 -11.012 1.00 40.78 200 GLN A O 1
ATOM 1540 N N . PRO A 1 201 ? -6.452 27.307 -11.175 1.00 38.69 201 PRO A N 1
ATOM 1541 C CA . PRO A 1 201 ? -7.293 27.363 -9.975 1.00 38.69 201 PRO A CA 1
A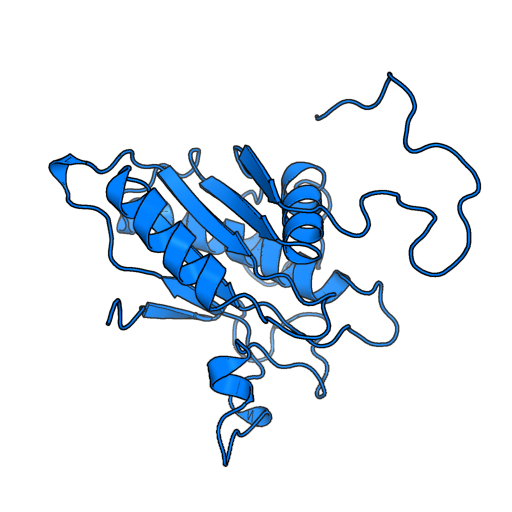TOM 1542 C C . PRO A 1 201 ? -8.607 26.559 -10.064 1.00 38.69 201 PRO A C 1
ATOM 1544 O O . PRO A 1 201 ? -9.444 26.666 -9.169 1.00 38.69 201 PRO A O 1
ATOM 1547 N N . ASP A 1 202 ? -8.821 25.781 -11.126 1.00 43.59 202 ASP A N 1
ATOM 1548 C CA . ASP A 1 202 ? -10.058 25.059 -11.432 1.00 43.59 202 ASP A CA 1
ATOM 1549 C C . ASP A 1 202 ? -9.981 23.530 -11.244 1.00 43.59 202 ASP A C 1
ATOM 1551 O O . ASP A 1 202 ? -10.975 22.846 -11.494 1.00 43.59 202 ASP A O 1
ATOM 1555 N N . VAL A 1 203 ? -8.862 22.983 -10.747 1.00 39.84 203 VAL A N 1
ATOM 1556 C CA . VAL A 1 203 ? -8.748 21.548 -10.418 1.00 39.84 203 VAL A CA 1
ATOM 1557 C C . VAL A 1 203 ? -9.699 21.185 -9.276 1.00 39.84 203 VAL A C 1
ATOM 1559 O O . VAL A 1 203 ? -9.617 21.737 -8.176 1.00 39.84 203 VAL A O 1
ATOM 1562 N N . LYS A 1 204 ? -10.593 20.223 -9.528 1.00 34.59 204 LYS A N 1
ATOM 1563 C CA . LYS A 1 204 ? -11.528 19.690 -8.533 1.00 34.59 204 LYS A CA 1
ATOM 1564 C C . LYS A 1 204 ? -11.149 18.268 -8.139 1.00 34.59 204 LYS A C 1
ATOM 1566 O O . LYS A 1 204 ? -10.731 17.474 -8.974 1.00 34.59 204 LYS A O 1
ATOM 1571 N N . LEU A 1 205 ? -11.287 17.993 -6.847 1.00 31.17 205 LEU A N 1
ATOM 1572 C CA . LEU A 1 205 ? -11.343 16.640 -6.311 1.00 31.17 205 LEU A CA 1
ATOM 1573 C C . LEU A 1 205 ? -12.786 16.166 -6.500 1.00 31.17 205 LEU A C 1
ATOM 1575 O O . LEU A 1 205 ? -13.696 16.846 -6.017 1.00 31.17 205 LEU A O 1
ATOM 1579 N N . ASP A 1 206 ? -12.971 15.071 -7.231 1.00 39.19 206 ASP A N 1
ATOM 1580 C CA . ASP A 1 206 ? -14.264 14.387 -7.344 1.00 39.19 206 ASP A CA 1
ATOM 1581 C C . ASP A 1 206 ? -14.527 13.505 -6.114 1.00 39.19 206 ASP A C 1
ATOM 1583 O O . ASP A 1 206 ? -13.574 12.836 -5.644 1.00 39.19 206 ASP A O 1
#

Foldseek 3Di:
DFDQFDKDFLADPPLQPLQDLVKFQDECVQVVDPPRDRVVGRTKIKTWGDFADPVQAPLAEEEEFADDPLAHRHPPVVLVVCCVVQSPNNYTYIYTRFIDDARPPDQRCLRVLQSLLSVLLVCLVCSVVNSHDNQRYAYEYEAVRLQSRVCLAAVQVPRSDDDRDPSNVRGRHHNYYHYHHYHPQDPAPRPHHDDDDRPDPPDDRD

pLDDT: mean 89.6, std 17.63, range [31.17, 98.88]

Radius of gyration: 16.6 Å; chains: 1; bounding box: 39×44×46 Å

Secondary structure (DSSP, 8-state):
----PEEEESS-TT--TT--TT-B--BHHHHTSTT--GGGG-S-EEEEPPPPPGGG--S-EEEEE--STTT-B--HHHHHHHHHHHHHTT-EEEEEE--BSPPSSS-TTHHHHHHHHHHHHHHHHHHHHHT--TT-EEEEEETHHHHHHHHHHH-TTS-SS---SGGGGS----SEEEEES-SS-STTSSSS---S-SS-TT----

Sequence (206 aa):
MLFAGEKVYLWPAGKMPDAQPHQIAAMTDEAGKPGFKADEHRAPYLEWFDPPAAEKRTGACMILLSGGAYECLCDVGHIQNWTKMLTEAGIQCVNLVYRSPRPKGLPIYQTAWEDGQRAVRLVRNEAKKRGIDPERIGVMGQSAGSHLATLLATSSQTPAYAKVDELDEIPCHINWACTHSLAYGLTDGYGIPNSRMGDQPDVKLD